Protein AF-A0AAQ2JG14-F1 (afdb_monomer_lite)

Radius of gyration: 22.83 Å; chains: 1; bounding box: 60×42×62 Å

Foldseek 3Di:
DDDPPDDDPDDDDDPVRLVVFKDWFWQWFAALVRAATFTQIDIDGPDQQRLVVQVLVNLCPHDQLLVQLTHALWDNDDSQQFPDSGQDADPVQETETETECVRCPPPALQSLVRNQLSSQLRRCSDPSHDHYFYHYVPHGSDNPDPDHPDHHHHFLDPPQWFWFQDPVQRAIWIDHPNDTGGLAQWADCNVQQWHQKDAESVRFKIWTARPQRQWIWIIGSPHDIDTFDGEHNKAGWEAENVQWIWIWHQPQDIWIWIFHSDPPTDIATAAEPPQDRQKGWLHWYAARNNQKIWTFIDNPPFTWTWMGTFRADSSRHTHYTGHTDTDDDPGQWRDWDDPTSPDIDTHNDPPPDD

pLDDT: mean 90.08, std 12.53, range [30.06, 98.56]

Secondary structure (DSSP, 8-state):
--------S-----HHHHHHHEEEEEEEEE-TTSSBEEEEEEEEE-STTHHHHHHHHHHT-S-GGGTTTSB-SS---SS--BSSS---B-TT-EEEEEE-TGGGTT--HHHHHHHHHHHHHHHTTSTT-SEEEEEETTEE----SS--SPPPBS-----S-EEEE-TTT--EEEEETTEEEE-TTPPP-GGG-EEEEEE-TTSSEEEEEETTSSEEEEEETTS-EEEEEE-SSPPPPEE-TTSEEEEE--SSS--EEEEESSTTPPPEEEB-TTS-TT-EEEEEEE-TTSSEEEEEEE-SS-EEEEEEEEEE-TTS-EEEEPPPEEEP--S---EEEESSSS-EEEE-------

Sequence (354 aa):
GMRITSTENGTLLSQAQFGQLFAPHELAFYDTAKRYVVPDVRWFVNRGTTVTAVTRALLRGPAPYLAGAVDTAFPLRTGTDLAAPTVPVDDDGVAHVDLTQAAAEGADADRRHRMREQLELTLTGLQSVKEVEVTVAGAQLSTSGDDGPAPVQTDAAVGSVQVGIDTAT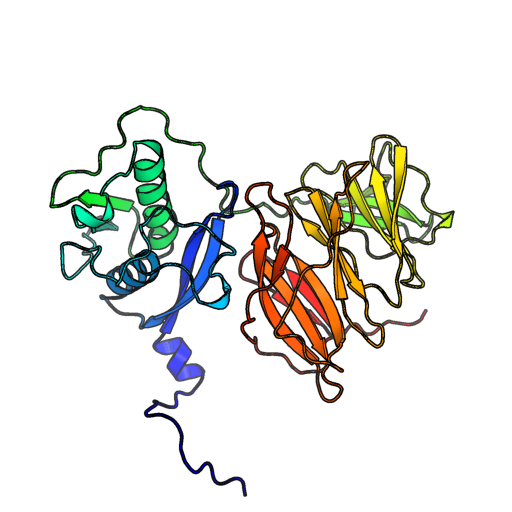GGLVYVQGTSVTPVGGAPDVTALDPVRPTMSGDRSRFAFVTRDRTAVHVAGTDGSLREVLRGTGLTVPSLDLLGWVWAADRGPTSRIRAVSAQPGGQERIVTATWLRPGERIVDLRLSRSGARAAMLVDDGQRTTLRVSGVVRGSDGVPNALTEPILLPSSGSEDSVEWAGDTNLLVSAYAETSR

Structure (mmCIF, N/CA/C/O backbone):
data_AF-A0AAQ2JG14-F1
#
_entry.id   AF-A0AAQ2JG14-F1
#
loop_
_atom_site.group_PDB
_atom_site.id
_atom_site.type_symbol
_atom_site.label_atom_id
_atom_site.label_alt_id
_atom_site.label_comp_id
_atom_site.label_asym_id
_atom_site.label_entity_id
_atom_site.label_seq_id
_atom_site.pdbx_PDB_ins_code
_atom_site.Cartn_x
_atom_site.Cartn_y
_atom_site.Cartn_z
_atom_site.occupancy
_atom_site.B_iso_or_equiv
_atom_site.auth_seq_id
_atom_site.auth_comp_id
_atom_site.auth_asym_id
_atom_site.auth_atom_id
_atom_site.pdbx_PDB_model_num
ATOM 1 N N . GLY A 1 1 ? 32.096 -9.109 27.860 1.00 36.12 1 GLY A N 1
ATOM 2 C CA . GLY A 1 1 ? 30.727 -9.265 28.381 1.00 36.12 1 GLY A CA 1
ATOM 3 C C . GLY A 1 1 ? 30.010 -7.950 28.223 1.00 36.12 1 GLY A C 1
ATOM 4 O O . GLY A 1 1 ? 30.453 -6.974 28.812 1.00 36.12 1 GLY A O 1
ATOM 5 N N . MET A 1 2 ? 28.983 -7.893 27.376 1.00 30.09 2 MET A N 1
ATOM 6 C CA . MET A 1 2 ? 28.171 -6.685 27.232 1.00 30.09 2 MET A CA 1
ATOM 7 C C . MET A 1 2 ? 27.296 -6.543 28.478 1.00 30.09 2 MET A C 1
ATOM 9 O O . MET A 1 2 ? 26.523 -7.442 28.799 1.00 30.09 2 MET A O 1
ATOM 13 N N . ARG A 1 3 ? 27.458 -5.435 29.199 1.00 40.28 3 ARG A N 1
ATOM 14 C CA . ARG A 1 3 ? 26.631 -5.070 30.347 1.00 40.28 3 ARG A CA 1
ATOM 15 C C . ARG A 1 3 ? 25.658 -4.001 29.859 1.00 40.28 3 ARG A C 1
ATOM 17 O O . ARG A 1 3 ? 26.073 -2.881 29.590 1.00 40.28 3 ARG A O 1
ATOM 24 N N . ILE A 1 4 ? 24.393 -4.376 29.684 1.00 43.53 4 ILE A N 1
ATOM 25 C CA . ILE A 1 4 ? 23.315 -3.449 29.323 1.00 43.53 4 ILE A CA 1
ATOM 26 C C . ILE A 1 4 ? 22.997 -2.638 30.585 1.00 43.53 4 ILE A C 1
ATOM 28 O O . ILE A 1 4 ? 22.558 -3.198 31.586 1.00 43.53 4 ILE A O 1
ATOM 32 N N . THR A 1 5 ? 23.320 -1.345 30.580 1.00 49.62 5 THR A N 1
ATOM 33 C CA . THR A 1 5 ? 23.276 -0.465 31.763 1.00 49.62 5 THR A CA 1
ATOM 34 C C . THR A 1 5 ? 21.938 0.240 31.984 1.00 49.62 5 THR A C 1
ATOM 36 O O . THR A 1 5 ? 21.744 0.800 33.058 1.00 49.62 5 THR A O 1
ATOM 39 N N . SER A 1 6 ? 20.995 0.160 31.042 1.00 51.56 6 SER A N 1
ATOM 40 C CA . SER A 1 6 ? 19.577 0.467 31.270 1.00 51.56 6 SER A CA 1
ATOM 41 C C . SER A 1 6 ? 18.736 0.020 30.077 1.00 51.56 6 SER A C 1
ATOM 43 O O . SER A 1 6 ? 19.069 0.341 28.938 1.00 51.56 6 SER A O 1
ATOM 45 N N . THR A 1 7 ? 17.625 -0.658 30.333 1.00 46.12 7 THR A N 1
ATOM 46 C CA . THR A 1 7 ? 16.486 -0.704 29.410 1.00 46.12 7 THR A CA 1
ATOM 47 C C . THR A 1 7 ? 15.423 0.241 29.964 1.00 46.12 7 THR A C 1
ATOM 49 O O . THR A 1 7 ? 15.306 0.360 31.185 1.00 46.12 7 THR A O 1
ATOM 52 N N . GLU A 1 8 ? 14.652 0.917 29.108 1.00 52.53 8 GLU A N 1
ATOM 53 C CA . GLU A 1 8 ? 13.403 1.564 29.540 1.00 52.53 8 GLU A CA 1
ATOM 54 C C . GLU A 1 8 ? 12.562 0.559 30.351 1.00 52.53 8 GLU A C 1
ATOM 56 O O . GLU A 1 8 ? 12.722 -0.650 30.163 1.00 52.53 8 GLU A O 1
ATOM 61 N N . ASN A 1 9 ? 11.710 1.025 31.276 1.00 49.12 9 ASN A N 1
ATOM 62 C CA . ASN A 1 9 ? 10.847 0.153 32.086 1.00 49.12 9 ASN A CA 1
ATOM 63 C C . ASN A 1 9 ? 9.990 -0.735 31.169 1.00 49.12 9 ASN A C 1
ATOM 65 O O . ASN A 1 9 ? 8.919 -0.338 30.719 1.00 49.12 9 ASN A O 1
ATOM 69 N N . GLY A 1 10 ? 10.483 -1.934 30.885 1.00 59.91 10 GLY A N 1
ATOM 70 C CA . GLY A 1 10 ? 9.952 -2.815 29.865 1.00 59.91 10 GLY A CA 1
ATOM 71 C C . GLY A 1 10 ? 10.023 -4.254 30.339 1.00 59.91 10 GLY A C 1
ATOM 72 O O . GLY A 1 10 ? 10.941 -4.660 31.051 1.00 59.91 10 GLY A O 1
ATOM 73 N N . THR A 1 11 ? 9.018 -5.034 29.968 1.00 73.62 11 THR A N 1
ATOM 74 C CA . THR A 1 11 ? 8.978 -6.464 30.255 1.00 73.62 11 THR A CA 1
ATOM 75 C C . THR A 1 11 ? 9.647 -7.209 29.109 1.00 73.62 11 THR A C 1
ATOM 77 O O . THR A 1 11 ? 9.216 -7.100 27.964 1.00 73.62 11 THR A O 1
ATOM 80 N N . LEU A 1 12 ? 10.691 -7.981 29.409 1.00 79.38 12 LEU A N 1
ATOM 81 C CA . LEU A 1 12 ? 11.301 -8.878 28.434 1.00 79.38 12 LEU A CA 1
ATOM 82 C C . LEU A 1 12 ? 10.484 -10.172 28.381 1.00 79.38 12 LEU A C 1
ATOM 84 O O . LEU A 1 12 ? 10.383 -10.888 29.376 1.00 79.38 12 LEU A O 1
ATOM 88 N N . LEU A 1 13 ? 9.882 -10.449 27.228 1.00 82.81 13 LEU A N 1
ATOM 89 C CA . LEU A 1 13 ? 9.116 -11.667 26.972 1.00 82.81 13 LEU A CA 1
ATOM 90 C C . LEU A 1 13 ? 9.857 -12.524 25.950 1.00 82.81 13 LEU A C 1
ATOM 92 O O . LEU A 1 13 ? 10.403 -12.007 24.974 1.00 82.81 13 LEU A O 1
ATOM 96 N N . SER A 1 14 ? 9.853 -13.842 26.147 1.00 86.69 14 SER A N 1
ATOM 97 C CA . SER A 1 14 ? 10.262 -14.756 25.077 1.00 86.69 14 SER A CA 1
ATOM 98 C C . SER A 1 14 ? 9.270 -14.683 23.911 1.00 86.69 14 SER A C 1
ATOM 100 O O . SER A 1 14 ? 8.088 -14.403 24.111 1.00 86.69 14 SER A O 1
ATOM 102 N N . GLN A 1 15 ? 9.721 -14.995 22.694 1.00 83.12 15 GLN A N 1
ATOM 103 C CA . GLN A 1 15 ? 8.848 -15.024 21.514 1.00 83.12 15 GLN A CA 1
ATOM 104 C C . GLN A 1 15 ? 7.655 -15.980 21.698 1.00 83.12 15 GLN A C 1
ATOM 106 O O . GLN A 1 15 ? 6.543 -15.665 21.283 1.00 83.12 15 GLN A O 1
ATOM 111 N N . ALA A 1 16 ? 7.867 -17.112 22.378 1.00 87.00 16 ALA A N 1
ATOM 112 C CA . ALA A 1 16 ? 6.807 -18.067 22.693 1.00 87.00 16 ALA A CA 1
ATOM 113 C C . ALA A 1 16 ? 5.755 -17.468 23.642 1.00 87.00 16 ALA A C 1
ATOM 115 O O . ALA A 1 16 ? 4.562 -17.566 23.373 1.00 87.00 16 ALA A O 1
ATOM 116 N N . GLN A 1 17 ? 6.184 -16.801 24.719 1.00 88.62 17 GLN A N 1
ATOM 117 C CA . GLN A 1 17 ? 5.265 -16.116 25.637 1.00 88.62 17 GLN A CA 1
ATOM 118 C C . GLN A 1 17 ? 4.536 -14.962 24.947 1.00 88.62 17 GLN A C 1
ATOM 120 O O . GLN A 1 17 ? 3.344 -14.771 25.168 1.00 88.62 17 GLN A O 1
ATOM 125 N N . PHE A 1 18 ? 5.228 -14.210 24.090 1.00 89.50 18 PHE A N 1
ATOM 126 C CA . PHE A 1 18 ? 4.613 -13.139 23.316 1.00 89.50 18 PHE A CA 1
ATOM 127 C C . PHE A 1 18 ? 3.503 -13.678 22.406 1.00 89.50 18 PHE A C 1
ATOM 129 O O . PHE A 1 18 ? 2.393 -13.165 22.460 1.00 89.50 18 PHE A O 1
ATOM 136 N N . GLY A 1 19 ? 3.753 -14.760 21.661 1.00 88.44 19 GLY A N 1
ATOM 137 C CA . GLY A 1 19 ? 2.742 -15.392 20.804 1.00 88.44 19 GLY A CA 1
ATOM 138 C C . GLY A 1 19 ? 1.579 -16.051 21.558 1.00 88.44 19 GLY A C 1
ATOM 139 O O . GLY A 1 19 ? 0.522 -16.262 20.977 1.00 88.44 19 GLY A O 1
ATOM 140 N N . GLN A 1 20 ? 1.743 -16.363 22.848 1.00 88.88 20 GLN A N 1
ATOM 141 C CA . GLN A 1 20 ? 0.645 -16.831 23.706 1.00 88.88 20 GLN A CA 1
ATOM 142 C C . GLN A 1 20 ? -0.228 -15.682 24.224 1.00 88.88 20 GLN A C 1
ATOM 144 O O . GLN A 1 20 ? -1.421 -15.867 24.447 1.00 88.88 20 GLN A O 1
ATOM 149 N N . LEU A 1 21 ? 0.369 -14.510 24.455 1.00 91.31 21 LEU A N 1
ATOM 150 C CA . LEU A 1 21 ? -0.299 -13.369 25.081 1.00 91.31 21 LEU A CA 1
ATOM 151 C C . LEU A 1 21 ? -0.841 -12.361 24.069 1.00 91.31 21 LEU A C 1
ATOM 153 O O . LEU A 1 21 ? -1.800 -11.659 24.385 1.00 91.31 21 LEU A O 1
ATOM 157 N N . PHE A 1 22 ? -0.233 -12.263 22.889 1.00 93.56 22 PHE A N 1
ATOM 158 C CA . PHE A 1 22 ? -0.549 -11.268 21.874 1.00 93.56 22 PHE A CA 1
ATOM 159 C C . PHE A 1 22 ? -0.908 -11.918 20.542 1.00 93.56 22 PHE A C 1
ATOM 161 O O . PHE A 1 22 ? -0.318 -12.919 20.143 1.00 93.56 22 PHE A O 1
ATOM 168 N N . ALA A 1 23 ? -1.831 -11.284 19.826 1.00 92.38 23 ALA A N 1
ATOM 169 C CA . ALA A 1 23 ? -2.184 -11.625 18.457 1.00 92.38 23 ALA A CA 1
ATOM 170 C C . ALA A 1 23 ? -2.037 -10.391 17.549 1.00 92.38 23 ALA A C 1
ATOM 172 O O . ALA A 1 23 ? -2.274 -9.264 18.009 1.00 92.38 23 ALA A O 1
ATOM 173 N N . PRO A 1 24 ? -1.628 -10.575 16.280 1.00 93.69 24 PRO A N 1
ATOM 174 C CA . PRO A 1 24 ? -1.639 -9.503 15.300 1.00 93.69 24 PRO A CA 1
ATOM 175 C C . PRO A 1 24 ? -3.075 -9.246 14.823 1.00 93.69 24 PRO A C 1
ATOM 177 O O . PRO A 1 24 ? -3.821 -10.182 14.542 1.00 93.69 24 PRO A O 1
ATOM 180 N N . HIS A 1 25 ? -3.442 -7.975 14.697 1.00 95.06 25 HIS A N 1
ATOM 181 C CA . HIS A 1 25 ? -4.698 -7.532 14.099 1.00 95.06 25 HIS A CA 1
ATOM 182 C C . HIS A 1 25 ? -4.434 -6.425 13.087 1.00 95.06 25 HIS A C 1
ATOM 184 O O . HIS A 1 25 ? -3.591 -5.551 13.311 1.00 95.06 25 HIS A O 1
ATOM 190 N N . GLU A 1 26 ? -5.160 -6.475 11.977 1.00 94.69 26 GLU A N 1
ATOM 191 C CA . GLU A 1 26 ? -5.051 -5.516 10.886 1.00 94.69 26 GLU A CA 1
ATOM 192 C C . GLU A 1 26 ? -6.043 -4.378 11.122 1.00 94.69 26 GLU A C 1
ATOM 194 O O . GLU A 1 26 ? -7.251 -4.588 11.178 1.00 94.69 26 GLU A O 1
ATOM 199 N N . LEU A 1 27 ? -5.532 -3.161 11.298 1.00 96.94 27 LEU A N 1
ATOM 200 C CA . LEU A 1 27 ? -6.368 -1.966 11.288 1.00 96.94 27 LEU A CA 1
ATOM 201 C C . LEU A 1 27 ? -6.488 -1.486 9.846 1.00 96.94 27 LEU A C 1
ATOM 203 O O . LEU A 1 27 ? -5.473 -1.239 9.190 1.00 96.94 27 LEU A O 1
ATOM 207 N N . ALA A 1 28 ? -7.719 -1.349 9.361 1.00 96.25 28 ALA A N 1
ATOM 208 C CA . ALA A 1 28 ? -7.983 -0.925 7.998 1.00 96.25 28 ALA A CA 1
ATOM 209 C C . ALA A 1 28 ? -7.845 0.599 7.873 1.00 96.25 28 ALA A C 1
ATOM 211 O O . ALA A 1 28 ? -8.544 1.367 8.540 1.00 96.25 28 ALA A O 1
ATOM 212 N N . PHE A 1 29 ? -6.951 1.042 6.994 1.00 96.75 29 PHE A N 1
ATOM 213 C CA . PHE A 1 29 ? -6.877 2.424 6.522 1.00 96.75 29 PHE A CA 1
ATOM 214 C C . PHE A 1 29 ? -7.124 2.474 5.019 1.00 96.75 29 PHE A C 1
ATOM 216 O O . PHE A 1 29 ? -7.062 1.454 4.338 1.00 96.75 29 PHE A O 1
ATOM 223 N N . TYR A 1 30 ? -7.400 3.661 4.496 1.00 95.12 30 TYR A N 1
ATOM 224 C CA . TYR A 1 30 ? -7.619 3.859 3.070 1.00 95.12 30 TYR A CA 1
ATOM 225 C C . TYR A 1 30 ? -6.326 4.290 2.385 1.00 95.12 30 TYR A C 1
ATOM 227 O O . TYR A 1 30 ? -5.529 5.036 2.955 1.00 95.12 30 TYR A O 1
ATOM 235 N N . ASP A 1 31 ? -6.115 3.883 1.138 1.00 91.31 31 ASP A N 1
ATOM 236 C CA . ASP A 1 31 ? -5.171 4.601 0.288 1.00 91.31 31 ASP A CA 1
ATOM 237 C C . ASP A 1 31 ? -5.671 6.038 0.025 1.00 91.31 31 ASP A C 1
ATOM 239 O O . ASP A 1 31 ? -6.834 6.380 0.245 1.00 91.31 31 ASP A O 1
ATOM 243 N N . THR A 1 32 ? -4.788 6.905 -0.471 1.00 86.94 32 THR A N 1
ATOM 244 C CA . THR A 1 32 ? -5.118 8.325 -0.712 1.00 86.94 32 THR A CA 1
ATOM 245 C C . THR A 1 32 ? -6.286 8.529 -1.685 1.00 86.94 32 THR A C 1
ATOM 247 O O . THR A 1 32 ? -7.011 9.517 -1.568 1.00 86.94 32 THR A O 1
ATOM 250 N N . ALA A 1 33 ? -6.515 7.587 -2.608 1.00 86.62 33 ALA A N 1
ATOM 251 C CA . ALA A 1 33 ? -7.636 7.618 -3.544 1.00 86.62 33 ALA A CA 1
ATOM 252 C C . ALA A 1 33 ? -8.923 6.966 -2.998 1.00 86.62 33 ALA A C 1
ATOM 254 O O . ALA A 1 33 ? -9.937 6.984 -3.698 1.00 86.62 33 ALA A O 1
ATOM 255 N N . LYS A 1 34 ? -8.900 6.400 -1.780 1.00 90.25 34 LYS A N 1
ATOM 256 C CA . LYS A 1 34 ? -10.003 5.643 -1.161 1.00 90.25 34 LYS A CA 1
ATOM 257 C C . LYS A 1 34 ? -10.568 4.550 -2.079 1.00 90.25 34 LYS A C 1
ATOM 259 O O . LYS A 1 34 ? -11.782 4.429 -2.239 1.00 90.25 34 LYS A O 1
ATOM 264 N N . ARG A 1 35 ? -9.676 3.793 -2.718 1.00 88.38 35 ARG A N 1
ATOM 265 C CA . ARG A 1 35 ? -9.963 2.653 -3.601 1.00 88.38 35 ARG A CA 1
ATOM 266 C C . ARG A 1 35 ? -9.556 1.317 -2.992 1.00 88.38 35 ARG A C 1
ATOM 268 O O . ARG A 1 35 ? -10.174 0.311 -3.328 1.00 88.38 35 ARG A O 1
ATOM 275 N N . TYR A 1 36 ? -8.544 1.303 -2.128 1.00 89.75 36 TYR A N 1
ATOM 276 C CA . TYR A 1 36 ? -7.975 0.087 -1.550 1.00 89.75 36 TYR A CA 1
ATOM 277 C C . TYR A 1 36 ? -7.807 0.212 -0.041 1.00 89.75 36 TYR A C 1
ATOM 279 O O . TYR A 1 36 ? -7.520 1.293 0.482 1.00 89.75 36 TYR A O 1
ATOM 287 N N . VAL A 1 37 ? -7.917 -0.924 0.643 1.00 93.19 37 VAL A N 1
ATOM 288 C CA . VAL A 1 37 ? -7.509 -1.042 2.042 1.00 93.19 37 VAL A CA 1
ATOM 289 C C . VAL A 1 37 ? -5.987 -1.119 2.134 1.00 93.19 37 VAL A C 1
ATOM 291 O O . VAL A 1 37 ? -5.313 -1.787 1.351 1.00 93.19 37 VAL A O 1
ATOM 294 N N . VAL A 1 38 ? -5.433 -0.424 3.120 1.00 94.69 38 VAL A N 1
ATOM 295 C CA . VAL A 1 38 ? -4.030 -0.499 3.515 1.00 94.69 38 VAL A CA 1
ATOM 296 C C . VAL A 1 38 ? -3.984 -1.005 4.956 1.00 94.69 38 VAL A C 1
ATOM 298 O O . VAL A 1 38 ? -4.331 -0.248 5.867 1.00 94.69 38 VAL A O 1
ATOM 301 N N . PRO A 1 39 ? -3.580 -2.265 5.191 1.00 94.56 39 PRO A N 1
ATOM 302 C CA . PRO A 1 39 ? -3.552 -2.813 6.537 1.00 94.56 39 PRO A CA 1
ATOM 303 C C . PRO A 1 39 ? -2.381 -2.253 7.349 1.00 94.56 39 PRO A C 1
ATOM 305 O O . PRO A 1 39 ? -1.220 -2.266 6.917 1.00 94.56 39 PRO A O 1
ATOM 308 N N . ASP A 1 40 ? -2.702 -1.807 8.561 1.00 95.94 40 ASP A N 1
ATOM 309 C CA . ASP A 1 40 ? -1.763 -1.471 9.626 1.00 95.94 40 ASP A CA 1
ATOM 310 C C . ASP A 1 40 ? -1.782 -2.575 10.693 1.00 95.94 40 ASP A C 1
ATOM 312 O O . ASP A 1 40 ? -2.668 -2.627 11.550 1.00 95.94 40 ASP A O 1
ATOM 316 N N . VAL A 1 41 ? -0.818 -3.494 10.615 1.00 94.62 41 VAL A N 1
ATOM 317 C CA . VAL A 1 41 ? -0.745 -4.661 11.502 1.00 94.62 41 VAL A CA 1
ATOM 318 C C . VAL A 1 41 ? -0.195 -4.263 12.866 1.00 94.62 41 VAL A C 1
ATOM 320 O O . VAL A 1 41 ? 0.949 -3.819 12.989 1.00 94.62 41 VAL A O 1
ATOM 323 N N . ARG A 1 42 ? -0.982 -4.487 13.920 1.00 94.56 42 ARG A N 1
ATOM 324 C CA . ARG A 1 42 ? -0.593 -4.194 15.304 1.00 94.56 42 ARG A CA 1
ATOM 325 C C . ARG A 1 42 ? -0.830 -5.389 16.213 1.00 94.56 42 ARG A C 1
ATOM 327 O O . ARG A 1 42 ? -1.782 -6.139 16.040 1.00 94.56 42 ARG A O 1
ATOM 334 N N . TRP A 1 43 ? 0.025 -5.537 17.218 1.00 93.56 43 TRP A N 1
ATOM 335 C CA . TRP A 1 43 ? -0.092 -6.602 18.210 1.00 93.56 43 TRP A CA 1
ATOM 336 C C . TRP A 1 43 ? -0.917 -6.139 19.408 1.00 93.56 43 TRP A C 1
ATOM 338 O O . TRP A 1 43 ? -0.610 -5.116 20.023 1.00 93.56 43 TRP A O 1
ATOM 348 N N . PHE A 1 44 ? -1.936 -6.915 19.772 1.00 94.75 44 PHE A N 1
ATOM 349 C CA . PHE A 1 44 ? -2.789 -6.657 20.931 1.00 94.75 44 PHE A CA 1
ATOM 350 C C . PHE A 1 44 ? -2.797 -7.856 21.864 1.00 94.75 44 PHE A C 1
ATOM 352 O O . PHE A 1 44 ? -2.700 -8.993 21.414 1.00 94.75 44 PHE A O 1
ATOM 359 N N . VAL A 1 45 ? -2.949 -7.604 23.167 1.00 92.06 45 VAL A N 1
ATOM 360 C CA . VAL A 1 45 ? -3.157 -8.678 24.145 1.00 92.06 45 VAL A CA 1
ATOM 361 C C . VAL A 1 45 ? -4.446 -9.414 23.788 1.00 92.06 45 VAL A C 1
ATOM 363 O O . VAL A 1 45 ? -5.483 -8.769 23.636 1.00 92.06 45 VAL A O 1
ATOM 366 N N . ASN A 1 46 ? -4.390 -10.738 23.685 1.00 88.31 46 ASN A N 1
ATOM 367 C CA . ASN A 1 46 ? -5.527 -11.583 23.342 1.00 88.31 46 ASN A CA 1
ATOM 368 C C . ASN A 1 46 ? -6.394 -11.848 24.588 1.00 88.31 46 ASN A C 1
ATOM 370 O O . ASN A 1 46 ? -6.105 -12.744 25.381 1.00 88.31 46 ASN A O 1
ATOM 374 N N . ARG A 1 47 ? -7.416 -11.012 24.821 1.00 89.06 47 ARG A N 1
ATOM 375 C CA . ARG A 1 47 ? -8.334 -11.106 25.974 1.00 89.06 47 ARG A CA 1
ATOM 376 C C . ARG A 1 47 ? -9.680 -10.447 25.662 1.00 89.06 47 ARG A C 1
ATOM 378 O O . ARG A 1 47 ? -9.805 -9.734 24.678 1.00 89.06 47 ARG A O 1
ATOM 385 N N . GLY A 1 48 ? -10.671 -10.563 26.549 1.00 84.38 48 GLY A N 1
ATOM 386 C CA . GLY A 1 48 ? -12.018 -10.001 26.319 1.00 84.38 48 GLY A CA 1
ATOM 387 C C . GLY A 1 48 ? -12.084 -8.493 25.999 1.00 84.38 48 GLY A C 1
ATOM 388 O O . GLY A 1 48 ? -13.079 -8.021 25.470 1.00 84.38 48 GLY A O 1
ATOM 389 N N . THR A 1 49 ? -11.024 -7.718 26.262 1.00 90.81 49 THR A N 1
ATOM 390 C CA . THR A 1 49 ? -10.954 -6.281 25.932 1.00 90.81 49 THR A CA 1
ATOM 391 C C . THR A 1 49 ? -10.340 -5.975 24.557 1.00 90.81 49 THR A C 1
ATOM 393 O O . THR A 1 49 ? -10.081 -4.803 24.275 1.00 90.81 49 THR A O 1
ATOM 396 N N . THR A 1 50 ? -10.014 -6.979 23.732 1.00 95.25 50 THR A N 1
ATOM 397 C CA . THR A 1 50 ? -9.291 -6.780 22.460 1.00 95.25 50 THR A CA 1
ATOM 398 C C . THR A 1 50 ? -10.073 -5.907 21.484 1.00 95.25 50 THR A C 1
ATOM 400 O O . THR A 1 50 ? -9.495 -4.957 20.967 1.00 95.25 50 THR A O 1
ATOM 403 N N . VAL A 1 51 ? -11.383 -6.130 21.322 1.00 96.88 51 VAL A N 1
ATOM 404 C CA . VAL A 1 51 ? -12.256 -5.319 20.446 1.00 96.88 51 VAL A CA 1
ATOM 405 C C . VAL A 1 51 ? -12.150 -3.836 20.805 1.00 96.88 51 VAL A C 1
ATOM 407 O O . VAL A 1 51 ? -11.787 -3.011 19.975 1.00 96.88 51 VAL A O 1
ATOM 410 N N . THR A 1 52 ? -12.316 -3.505 22.089 1.00 96.38 52 THR A N 1
ATOM 411 C CA . THR A 1 52 ? -12.172 -2.125 22.581 1.00 96.38 52 THR A CA 1
ATOM 412 C C . THR A 1 52 ? -10.773 -1.550 22.311 1.00 96.38 52 THR A C 1
ATOM 414 O O . THR A 1 52 ? -10.634 -0.375 21.968 1.00 96.38 52 THR A O 1
ATOM 417 N N . ALA A 1 53 ? -9.716 -2.348 22.492 1.00 95.81 53 ALA A N 1
ATOM 418 C CA . ALA A 1 53 ? -8.342 -1.903 22.270 1.00 95.81 53 ALA A CA 1
ATOM 419 C C . ALA A 1 53 ? -8.053 -1.631 20.784 1.00 95.81 53 ALA A C 1
ATOM 421 O O . ALA A 1 53 ? -7.408 -0.627 20.472 1.00 95.81 53 ALA A O 1
ATOM 422 N N . VAL A 1 54 ? -8.565 -2.481 19.891 1.00 97.12 54 VAL A N 1
ATOM 423 C CA . VAL A 1 54 ? -8.471 -2.336 18.433 1.00 97.12 54 VAL A CA 1
ATOM 424 C C . VAL A 1 54 ? -9.239 -1.098 17.971 1.00 97.12 54 VAL A C 1
ATOM 426 O O . VAL A 1 54 ? -8.644 -0.244 17.317 1.00 97.12 54 VAL A O 1
ATOM 429 N N . THR A 1 55 ? -10.493 -0.907 18.402 1.00 96.81 55 THR A N 1
ATOM 430 C CA . THR A 1 55 ? -11.280 0.294 18.064 1.00 96.81 55 THR A CA 1
ATOM 431 C C . THR A 1 55 ? -10.568 1.573 18.502 1.00 96.81 55 THR A C 1
ATOM 433 O O . THR A 1 55 ? -10.386 2.496 17.713 1.00 96.81 55 THR A O 1
ATOM 436 N N . ARG A 1 56 ? -10.060 1.627 19.741 1.00 95.31 56 ARG A N 1
ATOM 437 C CA . ARG A 1 56 ? -9.276 2.781 20.224 1.00 95.31 56 ARG A CA 1
ATOM 438 C C . ARG A 1 56 ? -7.989 3.008 19.442 1.00 95.31 56 ARG A C 1
ATOM 440 O O . ARG A 1 56 ? -7.492 4.129 19.374 1.00 95.31 56 ARG A O 1
ATOM 447 N N . ALA A 1 57 ? -7.370 1.947 18.943 1.00 95.31 57 ALA A N 1
ATOM 448 C CA . ALA A 1 57 ? -6.167 2.049 18.136 1.00 95.31 57 ALA A CA 1
ATOM 449 C C . ALA A 1 57 ? -6.471 2.573 16.725 1.00 95.31 57 ALA A C 1
ATOM 451 O O . ALA A 1 57 ? -5.670 3.362 16.230 1.00 95.31 57 ALA A O 1
ATOM 452 N N . LEU A 1 58 ? -7.615 2.197 16.143 1.00 96.44 58 LEU A N 1
ATOM 453 C CA . LEU A 1 58 ? -8.108 2.704 14.861 1.00 96.44 58 LEU A CA 1
ATOM 454 C C . LEU A 1 58 ? -8.453 4.195 14.941 1.00 96.44 58 LEU A C 1
ATOM 456 O O . LEU A 1 58 ? -7.964 4.982 14.135 1.00 96.44 58 LEU A O 1
ATOM 460 N N . LEU A 1 59 ? -9.221 4.596 15.959 1.00 95.44 59 LEU A N 1
ATOM 461 C CA . LEU A 1 59 ? -9.650 5.989 16.155 1.00 95.44 59 LEU A CA 1
ATOM 462 C C . LEU A 1 59 ? -8.473 6.948 16.405 1.00 95.44 59 LEU A C 1
ATOM 464 O O . LEU A 1 59 ? -8.531 8.113 16.032 1.00 95.44 59 LEU A O 1
ATOM 468 N N . ARG A 1 60 ? -7.362 6.455 16.971 1.00 94.31 60 ARG A N 1
ATOM 469 C CA . ARG A 1 60 ? -6.119 7.236 17.117 1.00 94.31 60 ARG A CA 1
ATOM 470 C C . ARG A 1 60 ? -5.379 7.479 15.798 1.00 94.31 60 ARG A C 1
ATOM 472 O O . ARG A 1 60 ? -4.447 8.280 15.784 1.00 94.31 60 ARG A O 1
ATOM 479 N N . GLY A 1 61 ? -5.763 6.804 14.718 1.00 95.00 61 GLY A N 1
ATOM 480 C CA . GLY A 1 61 ? -5.119 6.922 13.416 1.00 95.00 61 GLY A CA 1
ATOM 481 C C . GLY A 1 61 ? -4.020 5.889 13.164 1.00 95.00 61 GLY A C 1
ATOM 482 O O . GLY A 1 61 ? -3.807 4.991 13.987 1.00 95.00 61 GLY A O 1
ATOM 483 N N . PRO A 1 62 ? -3.341 5.989 12.007 1.00 95.81 62 PRO A N 1
ATOM 484 C CA . PRO A 1 62 ? -2.367 5.004 11.541 1.00 95.81 62 PRO A CA 1
ATOM 485 C C . PRO A 1 62 ? -1.084 5.000 12.375 1.00 95.81 62 PRO A C 1
ATOM 487 O O . PRO A 1 62 ? -0.771 5.958 13.083 1.00 95.81 62 PRO A O 1
ATOM 490 N N . ALA A 1 63 ? -0.328 3.903 12.300 1.00 95.44 63 ALA A N 1
ATOM 491 C CA . ALA A 1 63 ? 0.971 3.810 12.947 1.00 95.44 63 ALA A CA 1
ATOM 492 C C . ALA A 1 63 ? 1.927 4.869 12.365 1.00 95.44 63 ALA A C 1
ATOM 494 O O . ALA A 1 63 ? 1.761 5.267 11.210 1.00 95.44 63 ALA A O 1
ATOM 495 N N . PRO A 1 64 ? 2.960 5.308 13.111 1.00 94.88 64 PRO A N 1
ATOM 496 C CA . PRO A 1 64 ? 3.842 6.390 12.667 1.00 94.88 64 PRO A CA 1
ATOM 497 C C . PRO A 1 64 ? 4.442 6.194 11.267 1.00 94.88 64 PRO A C 1
ATOM 499 O O . PRO A 1 64 ? 4.515 7.148 10.500 1.00 94.88 64 PRO A O 1
ATOM 502 N N . TYR A 1 65 ? 4.794 4.959 10.892 1.00 96.19 65 TYR A N 1
ATOM 503 C CA . TYR A 1 65 ? 5.337 4.655 9.562 1.00 96.19 65 TYR A CA 1
ATOM 504 C C . TYR A 1 65 ? 4.302 4.758 8.426 1.00 96.19 65 TYR A C 1
ATOM 506 O O . TYR A 1 65 ? 4.681 4.783 7.262 1.00 96.19 65 TYR A O 1
ATOM 514 N N . LEU A 1 66 ? 3.004 4.835 8.716 1.00 96.94 66 LEU A N 1
ATOM 515 C CA . LEU A 1 66 ? 1.941 5.050 7.726 1.00 96.94 66 LEU A CA 1
ATOM 516 C C . LEU A 1 66 ? 1.349 6.463 7.790 1.00 96.94 66 LEU A C 1
ATOM 518 O O . LEU A 1 66 ? 0.516 6.816 6.956 1.00 96.94 66 LEU A O 1
ATOM 522 N N . ALA A 1 67 ? 1.768 7.291 8.748 1.00 93.88 67 ALA A N 1
ATOM 523 C CA . ALA A 1 67 ? 1.259 8.648 8.889 1.00 93.88 67 ALA A CA 1
ATOM 524 C C . ALA A 1 67 ? 1.516 9.469 7.610 1.00 93.88 67 ALA A C 1
ATOM 526 O O . ALA A 1 67 ? 2.648 9.588 7.145 1.00 93.88 67 ALA A O 1
ATOM 527 N N . GLY A 1 68 ? 0.446 10.018 7.026 1.00 92.94 68 GLY A N 1
ATOM 528 C CA . GLY A 1 68 ? 0.494 10.772 5.766 1.00 92.94 68 GLY A CA 1
ATOM 529 C C . GLY A 1 68 ? 0.601 9.921 4.491 1.00 92.94 68 GLY A C 1
ATOM 530 O O . GLY A 1 68 ? 0.525 10.474 3.398 1.00 92.94 68 GLY A O 1
ATOM 531 N N . ALA A 1 69 ? 0.757 8.599 4.606 1.00 95.62 69 ALA A N 1
ATOM 532 C CA . ALA A 1 69 ? 0.728 7.667 3.474 1.00 95.62 69 ALA A CA 1
ATOM 533 C C . ALA A 1 69 ? -0.660 7.041 3.245 1.00 95.62 69 ALA A C 1
ATOM 535 O O . ALA A 1 69 ? -0.948 6.537 2.159 1.00 95.62 69 ALA A O 1
ATOM 536 N N . VAL A 1 70 ? -1.514 7.072 4.269 1.00 95.69 70 VAL A N 1
ATOM 537 C CA . VAL A 1 70 ? -2.877 6.529 4.261 1.00 95.69 70 VAL A CA 1
ATOM 538 C C . VAL A 1 70 ? -3.872 7.571 4.764 1.00 95.69 70 VAL A C 1
ATOM 540 O O . VAL A 1 70 ? -3.488 8.533 5.434 1.00 95.69 70 VAL A O 1
ATOM 543 N N . ASP A 1 71 ? -5.146 7.358 4.459 1.00 94.69 71 ASP A N 1
ATOM 544 C CA . ASP A 1 71 ? -6.265 8.184 4.900 1.00 94.69 71 ASP A CA 1
ATOM 545 C C . ASP A 1 71 ? -7.162 7.434 5.903 1.00 94.69 71 ASP A C 1
ATOM 547 O O . ASP A 1 71 ? -7.172 6.201 5.980 1.00 94.69 71 ASP A O 1
ATOM 551 N N . THR A 1 72 ? -7.920 8.189 6.695 1.00 95.62 72 THR A N 1
ATOM 552 C CA . THR A 1 72 ? -8.865 7.683 7.697 1.00 95.62 72 THR A CA 1
ATOM 553 C C . THR A 1 72 ? -10.162 8.485 7.656 1.00 95.62 72 THR A C 1
ATOM 555 O O . THR A 1 72 ? -10.161 9.699 7.458 1.00 95.62 72 THR A O 1
ATOM 558 N N . ALA A 1 73 ? -11.297 7.821 7.871 1.00 95.19 73 ALA A N 1
ATOM 559 C CA . ALA A 1 73 ? -12.587 8.500 7.944 1.00 95.19 73 ALA A CA 1
ATOM 560 C C . ALA A 1 73 ? -12.754 9.286 9.257 1.00 95.19 73 ALA A C 1
ATOM 562 O O . ALA A 1 73 ? -13.529 10.245 9.322 1.00 95.19 73 ALA A O 1
ATOM 563 N N . PHE A 1 74 ? -12.001 8.925 10.295 1.00 94.75 74 PHE A N 1
ATOM 564 C CA . PHE A 1 74 ? -12.086 9.538 11.617 1.00 94.75 74 PHE A CA 1
ATOM 565 C C . PHE A 1 74 ? -11.234 10.803 11.730 1.00 94.75 74 PHE A C 1
ATOM 567 O O . PHE A 1 74 ? -10.169 10.899 11.119 1.00 94.75 74 PHE A O 1
ATOM 574 N N . PRO A 1 75 ? -11.672 11.809 12.500 1.00 91.44 75 PRO A N 1
ATOM 575 C CA . PRO A 1 75 ? -10.808 12.933 12.815 1.00 91.44 75 PRO A CA 1
ATOM 576 C C . PRO A 1 75 ? -9.623 12.451 13.667 1.00 91.44 75 PRO A C 1
ATOM 578 O O . PRO A 1 75 ? -9.808 11.774 14.671 1.00 91.44 75 PRO A O 1
ATOM 581 N N . LEU A 1 76 ? -8.397 12.823 13.289 1.00 85.56 76 LEU A N 1
ATOM 582 C CA . LEU A 1 76 ? -7.194 12.479 14.052 1.00 85.56 76 LEU A CA 1
ATOM 583 C C . LEU A 1 76 ? -7.112 13.339 15.319 1.00 85.56 76 LEU A C 1
ATOM 585 O O . LEU A 1 76 ? -6.557 14.439 15.310 1.00 85.56 76 LEU A O 1
ATOM 589 N N . ARG A 1 77 ? -7.718 12.850 16.402 1.00 76.44 77 ARG A N 1
ATOM 590 C CA . ARG A 1 77 ? -7.770 13.507 17.713 1.00 76.44 77 ARG A CA 1
ATOM 591 C C . ARG A 1 77 ? -7.201 12.598 18.797 1.00 76.44 77 ARG A C 1
ATOM 593 O O . ARG A 1 77 ? -6.879 11.431 18.579 1.00 76.44 77 ARG A O 1
ATOM 600 N N . THR A 1 78 ? -7.042 13.143 19.998 1.00 63.66 78 THR A N 1
ATOM 601 C CA . THR A 1 78 ? -6.446 12.447 21.143 1.00 63.66 78 THR A CA 1
ATOM 602 C C . THR A 1 78 ? -7.404 11.430 21.774 1.00 63.66 78 THR A C 1
ATOM 604 O O . THR A 1 78 ? -7.807 11.599 22.916 1.00 63.66 78 THR A O 1
ATOM 607 N N . GLY A 1 79 ? -7.765 10.362 21.055 1.00 62.28 79 GLY A N 1
ATOM 608 C CA . GLY A 1 79 ? -8.284 9.102 21.613 1.00 62.28 79 GLY A CA 1
ATOM 609 C C . GLY A 1 79 ? -9.581 9.151 22.439 1.00 62.28 79 GLY A C 1
ATOM 610 O O . GLY A 1 79 ? -9.878 8.172 23.123 1.00 62.28 79 GLY A O 1
ATOM 611 N N . THR A 1 80 ? -10.346 10.244 22.390 1.00 78.88 80 THR A N 1
ATOM 612 C CA . THR A 1 80 ? -11.610 10.451 23.130 1.00 78.88 80 THR A CA 1
ATOM 613 C C . THR A 1 80 ? -12.846 10.314 22.238 1.00 78.88 80 THR A C 1
ATOM 615 O O . THR A 1 80 ? -13.881 10.923 22.493 1.00 78.88 80 THR A O 1
ATOM 618 N N . ASP A 1 81 ? -12.733 9.545 21.160 1.00 90.62 81 ASP A N 1
ATOM 619 C CA . ASP A 1 81 ? -13.777 9.447 20.137 1.00 90.62 81 ASP A CA 1
ATOM 620 C C . ASP A 1 81 ? -14.832 8.369 20.441 1.00 90.62 81 ASP A C 1
ATOM 622 O O . ASP A 1 81 ? -15.859 8.330 19.773 1.00 90.62 81 ASP A O 1
ATOM 626 N N . LEU A 1 82 ? -14.634 7.554 21.487 1.00 94.12 82 LEU A N 1
ATOM 627 C CA . LEU A 1 82 ? -15.659 6.657 22.039 1.00 94.12 82 LEU A CA 1
ATOM 628 C C . LEU A 1 82 ? -16.438 7.345 23.164 1.00 94.12 82 LEU A C 1
ATOM 630 O O . LEU A 1 82 ? -15.833 7.881 24.094 1.00 94.12 82 LEU A O 1
ATOM 634 N N . ALA A 1 83 ? -17.767 7.280 23.106 1.00 92.31 83 ALA A N 1
ATOM 635 C CA . ALA A 1 83 ? -18.656 7.774 24.157 1.00 92.31 83 ALA A CA 1
ATOM 636 C C . ALA A 1 83 ? -18.700 6.830 25.372 1.00 92.31 83 ALA A C 1
ATOM 638 O O . ALA A 1 83 ? -18.805 7.287 26.511 1.00 92.31 83 ALA A O 1
ATOM 639 N N . ALA A 1 84 ? -18.547 5.523 25.142 1.00 89.94 84 ALA A N 1
ATOM 640 C CA . ALA A 1 84 ? -18.475 4.502 26.183 1.00 89.94 84 ALA A CA 1
ATOM 641 C C . ALA A 1 84 ? -17.023 4.052 26.473 1.00 89.94 84 ALA A C 1
ATOM 643 O O . ALA A 1 84 ? -16.156 4.071 25.593 1.00 89.94 84 ALA A O 1
ATOM 644 N N . PRO A 1 85 ? -16.716 3.579 27.700 1.00 89.94 85 PRO A N 1
ATOM 645 C CA . PRO A 1 85 ? -15.384 3.078 28.048 1.00 89.94 85 PRO A CA 1
ATOM 646 C C . PRO A 1 85 ? -15.046 1.722 27.407 1.00 89.94 85 PRO A C 1
ATOM 648 O O . PRO A 1 85 ? -13.891 1.289 27.478 1.00 89.94 85 PRO A O 1
ATOM 651 N N . THR A 1 86 ? -16.017 1.041 26.805 1.00 94.50 86 THR A N 1
ATOM 652 C CA . THR A 1 86 ? -15.860 -0.272 26.175 1.00 94.50 86 THR A CA 1
ATOM 653 C C . THR A 1 86 ? -16.687 -0.352 24.903 1.00 94.50 86 THR A C 1
ATOM 655 O O . THR A 1 86 ? -17.719 0.299 24.799 1.00 94.50 86 THR A O 1
ATOM 658 N N . VAL A 1 87 ? -16.246 -1.202 23.983 1.00 97.06 87 VAL A N 1
ATOM 659 C CA . VAL A 1 87 ? -17.019 -1.685 22.834 1.00 97.06 87 VAL A CA 1
ATOM 660 C C . VAL A 1 87 ? -17.459 -3.108 23.183 1.00 97.06 87 VAL A C 1
ATOM 662 O O . VAL A 1 87 ? -16.613 -4.010 23.116 1.00 97.06 87 VAL A O 1
ATOM 665 N N . PRO A 1 88 ? -18.693 -3.312 23.684 1.00 96.75 88 PRO A N 1
ATOM 666 C CA . PRO A 1 88 ? -19.193 -4.644 23.984 1.00 96.75 88 PRO A CA 1
ATOM 667 C C . PRO A 1 88 ? -19.514 -5.397 22.691 1.00 96.75 88 PRO A C 1
ATOM 669 O O . PRO A 1 88 ? -19.821 -4.794 21.663 1.00 96.75 88 PRO A O 1
ATOM 672 N N . VAL A 1 89 ? -19.437 -6.721 22.775 1.00 97.69 89 VAL A N 1
ATOM 673 C CA . VAL A 1 89 ? -19.901 -7.638 21.735 1.00 97.69 89 VAL A CA 1
ATOM 674 C C . VAL A 1 89 ? -20.989 -8.497 22.356 1.00 97.69 89 VAL A C 1
ATOM 676 O O . VAL A 1 89 ? -20.770 -9.032 23.446 1.00 97.69 89 VAL A O 1
ATOM 679 N N . ASP A 1 90 ? -22.150 -8.567 21.715 1.00 96.75 90 ASP A N 1
ATOM 680 C CA . ASP A 1 90 ? -23.258 -9.403 22.181 1.00 96.75 90 ASP A CA 1
ATOM 681 C C . ASP A 1 90 ? -23.109 -10.875 21.755 1.00 96.75 90 ASP A C 1
ATOM 683 O O . ASP A 1 90 ? -22.146 -11.263 21.088 1.00 96.75 90 ASP A O 1
ATOM 687 N N . ASP A 1 91 ? -24.061 -11.710 22.174 1.00 96.00 91 ASP A N 1
ATOM 688 C CA . ASP A 1 91 ? -24.049 -13.153 21.909 1.00 96.00 91 ASP A CA 1
ATOM 689 C C . ASP A 1 91 ? -24.217 -13.491 20.413 1.00 96.00 91 ASP A C 1
ATOM 691 O O . ASP A 1 91 ? -23.789 -14.561 19.965 1.00 96.00 91 ASP A O 1
ATOM 695 N N . ASP A 1 92 ? -24.784 -12.575 19.620 1.00 96.50 92 ASP A N 1
ATOM 696 C CA . ASP A 1 92 ? -24.916 -12.721 18.169 1.00 96.50 92 ASP A CA 1
ATOM 697 C C . ASP A 1 92 ? -23.606 -12.376 17.437 1.00 96.50 92 ASP A C 1
ATOM 699 O O . ASP A 1 92 ? -23.372 -12.837 16.309 1.00 96.50 92 ASP A O 1
ATOM 703 N N . GLY A 1 93 ? -22.686 -11.689 18.119 1.00 96.94 93 GLY A N 1
ATOM 704 C CA . GLY A 1 93 ? -21.390 -11.261 17.604 1.00 96.94 93 GLY A CA 1
ATOM 705 C C . GLY A 1 93 ? -21.409 -9.841 17.042 1.00 96.94 93 GLY A C 1
ATOM 706 O O . GLY A 1 93 ? -20.537 -9.508 16.237 1.00 96.94 93 GLY A O 1
ATOM 707 N N . VAL A 1 94 ? -22.381 -9.011 17.421 1.00 98.19 94 VAL A N 1
ATOM 708 C CA . VAL A 1 94 ? -22.448 -7.605 17.008 1.00 98.19 94 VAL A CA 1
ATOM 709 C C . VAL A 1 94 ? -21.589 -6.767 17.949 1.00 98.19 94 VAL A C 1
ATOM 711 O O . VAL A 1 94 ? -21.791 -6.759 19.164 1.00 98.19 94 VAL A O 1
ATOM 714 N N . ALA A 1 95 ? -20.599 -6.064 17.398 1.00 98.12 95 ALA A N 1
ATOM 715 C CA . ALA A 1 95 ? -19.797 -5.100 18.139 1.00 98.12 95 ALA A CA 1
ATOM 716 C C . ALA A 1 95 ? -20.492 -3.732 18.161 1.00 98.12 95 ALA A C 1
ATOM 718 O O . ALA A 1 95 ? -20.689 -3.118 17.115 1.00 98.12 95 ALA A O 1
ATOM 719 N N . HIS A 1 96 ? -20.795 -3.231 19.358 1.00 97.88 96 HIS A N 1
ATOM 720 C CA . HIS A 1 96 ? -21.521 -1.973 19.558 1.00 97.88 96 HIS A CA 1
ATOM 721 C C . HIS A 1 96 ? -20.549 -0.809 19.770 1.00 97.88 96 HIS A C 1
ATOM 723 O O . HIS A 1 96 ? -19.976 -0.640 20.852 1.00 97.88 96 HIS A O 1
ATOM 729 N N . VAL A 1 97 ? -20.329 -0.006 18.729 1.00 97.69 97 VAL A N 1
ATOM 730 C CA . VAL A 1 97 ? -19.394 1.126 18.739 1.00 97.69 97 VAL A CA 1
ATOM 731 C C . VAL A 1 97 ? -20.159 2.439 18.891 1.00 97.69 97 VAL A C 1
ATOM 733 O O . VAL A 1 97 ? -20.658 2.993 17.914 1.00 97.69 97 VAL A O 1
ATOM 736 N N . ASP A 1 98 ? -20.188 2.980 20.112 1.00 97.25 98 ASP A N 1
ATOM 737 C CA . ASP A 1 98 ? -20.763 4.305 20.373 1.00 97.25 98 ASP A CA 1
ATOM 738 C C . ASP A 1 98 ? -19.693 5.399 20.326 1.00 97.25 98 ASP A C 1
ATOM 740 O O . ASP A 1 98 ? -18.796 5.475 21.176 1.00 97.25 98 ASP A O 1
ATOM 744 N N . LEU A 1 99 ? -19.784 6.248 19.306 1.00 96.25 99 LEU A N 1
ATOM 745 C CA . LEU A 1 99 ? -18.896 7.375 19.070 1.00 96.25 99 LEU A CA 1
ATOM 746 C C . LEU A 1 99 ? -19.394 8.631 19.795 1.00 96.25 99 LEU A C 1
ATOM 748 O O . LEU A 1 99 ? -20.590 8.835 20.006 1.00 96.25 99 LEU A O 1
ATOM 752 N N . THR A 1 100 ? -18.482 9.533 20.148 1.00 95.12 100 THR A N 1
ATOM 753 C CA . THR A 1 100 ? -18.875 10.862 20.638 1.00 95.12 100 THR A CA 1
ATOM 754 C C . THR A 1 100 ? -19.434 11.722 19.502 1.00 95.12 100 THR A C 1
ATOM 756 O O . THR A 1 100 ? -19.067 11.549 18.341 1.00 95.12 100 THR A O 1
ATOM 759 N N . GLN A 1 101 ? -20.268 12.722 19.821 1.00 93.44 101 GLN A N 1
ATOM 760 C CA . GLN A 1 101 ? -20.698 13.720 18.823 1.00 93.44 101 GLN A CA 1
ATOM 761 C C . GLN A 1 101 ? -19.507 14.386 18.130 1.00 93.44 101 GLN A C 1
ATOM 763 O O . GLN A 1 101 ? -19.535 14.608 16.924 1.00 93.44 101 GLN A O 1
ATOM 768 N N . ALA A 1 102 ? -18.441 14.646 18.888 1.00 91.94 102 ALA A N 1
ATOM 769 C CA . ALA A 1 102 ? -17.223 15.232 18.367 1.00 91.94 102 ALA A CA 1
ATOM 770 C C . ALA A 1 102 ? -16.601 14.340 17.274 1.00 91.94 102 ALA A C 1
ATOM 772 O O . ALA A 1 102 ? -16.168 14.865 16.249 1.00 91.94 102 ALA A O 1
ATOM 773 N N . ALA A 1 103 ? -16.572 13.016 17.451 1.00 91.94 103 ALA A N 1
ATOM 774 C CA . ALA A 1 103 ? -15.974 12.083 16.492 1.00 91.94 103 ALA A CA 1
ATOM 775 C C . ALA A 1 103 ? -16.652 12.105 15.108 1.00 91.94 103 ALA A C 1
ATOM 777 O O . ALA A 1 103 ? -15.989 11.879 14.096 1.00 91.94 103 ALA A O 1
ATOM 778 N N . ALA A 1 104 ? -17.952 12.414 15.062 1.00 91.56 104 ALA A N 1
ATOM 779 C CA . ALA A 1 104 ? -18.744 12.522 13.834 1.00 91.56 104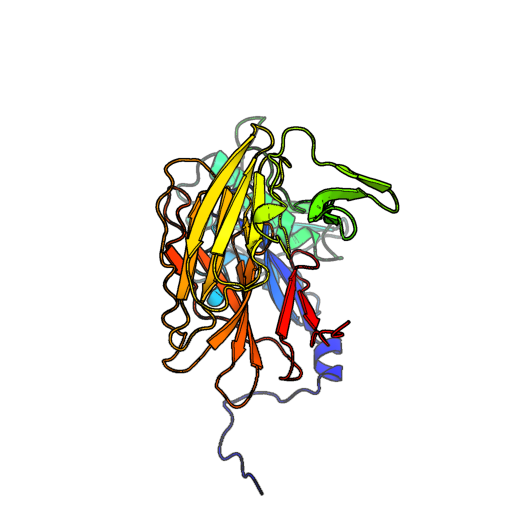 ALA A CA 1
ATOM 780 C C . ALA A 1 104 ? -19.012 13.978 13.398 1.00 91.56 104 ALA A C 1
ATOM 782 O O . ALA A 1 104 ? -19.727 14.220 12.424 1.00 91.56 104 ALA A O 1
ATOM 783 N N . GLU A 1 105 ? -18.456 14.962 14.105 1.00 91.00 105 GLU A N 1
ATOM 784 C CA . GLU A 1 105 ? -18.699 16.377 13.841 1.00 91.00 105 GLU A CA 1
ATOM 785 C C . GLU A 1 105 ? -18.216 16.775 12.438 1.00 91.00 105 GLU A C 1
ATOM 787 O O . GLU A 1 105 ? -17.066 16.536 12.060 1.00 91.00 105 GLU A O 1
ATOM 792 N N . GLY A 1 106 ? -19.109 17.386 11.655 1.00 89.00 106 GLY A N 1
ATOM 793 C CA . GLY A 1 106 ? -18.823 17.804 10.282 1.00 89.00 106 GLY A CA 1
ATOM 794 C C . GLY A 1 106 ? -18.707 16.657 9.270 1.00 89.00 106 GLY A C 1
ATOM 795 O O . GLY A 1 106 ? -18.276 16.901 8.145 1.00 89.00 106 GLY A O 1
ATOM 796 N N . ALA A 1 107 ? -19.063 15.420 9.637 1.00 92.50 107 ALA A N 1
ATOM 797 C CA . ALA A 1 107 ? -19.102 14.303 8.700 1.00 92.50 107 ALA A CA 1
ATOM 798 C C . ALA A 1 107 ? -20.366 14.352 7.826 1.00 92.50 107 ALA A C 1
ATOM 800 O O . ALA A 1 107 ? -21.493 14.279 8.319 1.00 92.50 107 ALA A O 1
ATOM 801 N N . ASP A 1 108 ? -20.173 14.448 6.512 1.00 92.19 108 ASP A N 1
ATOM 802 C CA . ASP A 1 108 ? -21.236 14.296 5.519 1.00 92.19 108 ASP A CA 1
ATOM 803 C C . ASP A 1 108 ? -21.682 12.823 5.382 1.00 92.19 108 ASP A C 1
ATOM 805 O O . ASP A 1 108 ? -21.280 11.950 6.155 1.00 92.19 108 ASP A O 1
ATOM 809 N N . ALA A 1 109 ? -22.607 12.532 4.462 1.00 91.56 109 ALA A N 1
ATOM 810 C CA . ALA A 1 109 ? -23.108 11.168 4.265 1.00 91.56 109 ALA A CA 1
ATOM 811 C C . ALA A 1 109 ? -21.991 10.192 3.844 1.00 91.56 109 ALA A C 1
ATOM 813 O O . ALA A 1 109 ? -21.875 9.115 4.433 1.00 91.56 109 ALA A O 1
ATOM 814 N N . ASP A 1 110 ? -21.131 10.601 2.909 1.00 92.00 110 ASP A N 1
ATOM 815 C CA . ASP A 1 110 ? -20.022 9.788 2.401 1.00 92.00 110 ASP A CA 1
ATOM 816 C C . ASP A 1 110 ? -19.001 9.482 3.495 1.00 92.00 110 ASP A C 1
ATOM 818 O O . ASP A 1 110 ? -18.586 8.334 3.671 1.00 92.00 110 ASP A O 1
ATOM 822 N N . ARG A 1 111 ? -18.619 10.485 4.292 1.00 93.56 111 ARG A N 1
ATOM 823 C CA . ARG A 1 111 ? -17.695 10.292 5.408 1.00 93.56 111 ARG A CA 1
ATOM 824 C C . ARG A 1 111 ? -18.291 9.389 6.481 1.00 93.56 111 ARG A C 1
ATOM 826 O O . ARG A 1 111 ? -17.570 8.539 6.995 1.00 93.56 111 ARG A O 1
ATOM 833 N N . ARG A 1 112 ? -19.586 9.518 6.795 1.00 94.50 112 ARG A N 1
ATOM 834 C CA . ARG A 1 112 ? -20.277 8.606 7.727 1.00 94.50 112 ARG A CA 1
ATOM 835 C C . ARG A 1 112 ? -20.300 7.168 7.199 1.00 94.50 112 ARG A C 1
ATOM 837 O O . ARG A 1 112 ? -20.074 6.244 7.976 1.00 94.50 112 ARG A O 1
ATOM 844 N N . HIS A 1 113 ? -20.476 6.978 5.890 1.00 94.06 113 HIS A N 1
ATOM 845 C CA . HIS A 1 113 ? -20.353 5.662 5.259 1.00 94.06 113 HIS A CA 1
ATOM 846 C C . HIS A 1 113 ? -18.935 5.097 5.407 1.00 94.06 113 HIS A C 1
ATOM 848 O O . HIS A 1 113 ? -18.771 3.973 5.871 1.00 94.06 113 HIS A O 1
ATOM 854 N N . ARG A 1 114 ? -17.902 5.899 5.113 1.00 95.19 114 ARG A N 1
ATOM 855 C CA . ARG A 1 114 ? -16.497 5.494 5.283 1.00 95.19 114 ARG A CA 1
ATOM 856 C C . ARG A 1 114 ? -16.112 5.237 6.744 1.00 95.19 114 ARG A C 1
ATOM 858 O O . ARG A 1 114 ? -15.260 4.391 6.989 1.00 95.19 114 ARG A O 1
ATOM 865 N N . MET A 1 115 ? -16.706 5.934 7.717 1.00 96.00 115 MET A N 1
ATOM 866 C CA . MET A 1 115 ? -16.496 5.653 9.148 1.00 96.00 115 MET A CA 1
ATOM 867 C C . MET A 1 115 ? -16.997 4.254 9.508 1.00 96.00 115 MET A C 1
ATOM 869 O O . MET A 1 115 ? -16.270 3.494 10.148 1.00 96.00 115 MET A O 1
ATOM 873 N N . ARG A 1 116 ? -18.214 3.908 9.069 1.00 95.88 116 ARG A N 1
ATOM 874 C CA . ARG A 1 116 ? -18.787 2.578 9.284 1.00 95.88 116 ARG A CA 1
ATOM 875 C C . ARG A 1 116 ? -17.969 1.497 8.574 1.00 95.88 116 ARG A C 1
ATOM 877 O O . ARG A 1 116 ? -17.509 0.582 9.244 1.00 95.88 116 ARG A O 1
ATOM 884 N N . GLU A 1 117 ? -17.701 1.661 7.277 1.00 96.06 117 GLU A N 1
ATOM 885 C CA . GLU A 1 117 ? -16.900 0.715 6.483 1.00 96.06 117 GLU A CA 1
ATOM 886 C C . GLU A 1 117 ? -15.524 0.464 7.128 1.00 96.06 117 GLU A C 1
ATOM 888 O O . GLU A 1 117 ? -15.091 -0.676 7.254 1.00 96.06 117 GLU A O 1
ATOM 893 N N . GLN A 1 118 ? -14.844 1.507 7.620 1.00 97.31 118 GLN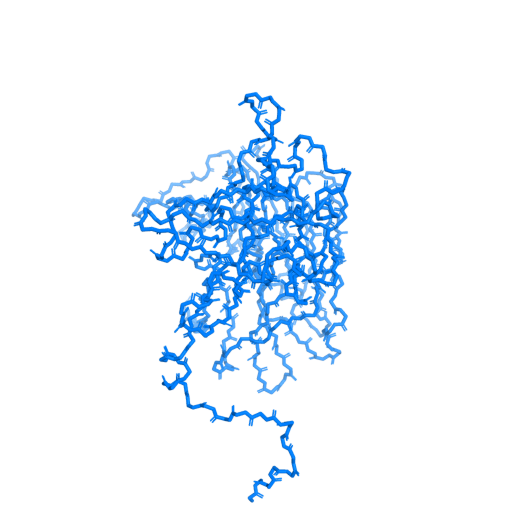 A N 1
ATOM 894 C CA . GLN A 1 118 ? -13.524 1.356 8.240 1.00 97.31 118 GLN A CA 1
ATOM 895 C C . GLN A 1 118 ? -13.572 0.556 9.555 1.00 97.31 118 GLN A C 1
ATOM 897 O O . GLN A 1 118 ? -12.651 -0.215 9.845 1.00 97.31 118 GLN A O 1
ATOM 902 N N . LEU A 1 119 ? -14.628 0.742 10.358 1.00 97.56 119 LEU A N 1
ATOM 903 C CA . LEU A 1 119 ? -14.856 -0.035 11.580 1.00 97.56 119 LEU A CA 1
ATOM 904 C C . LEU A 1 119 ? -15.220 -1.482 11.259 1.00 97.56 119 LEU A C 1
ATOM 906 O O . LEU A 1 119 ? -14.656 -2.376 11.882 1.00 97.56 119 LEU A O 1
ATOM 910 N N . GLU A 1 120 ? -16.100 -1.708 10.284 1.00 96.94 120 GLU A N 1
ATOM 911 C CA . GLU A 1 120 ? -16.466 -3.041 9.795 1.00 96.94 120 GLU A CA 1
ATOM 912 C C . GLU A 1 120 ? -15.217 -3.796 9.330 1.00 96.94 120 GLU A C 1
ATOM 914 O O . GLU A 1 120 ? -14.861 -4.801 9.939 1.00 96.94 120 GLU A O 1
ATOM 919 N N . LEU A 1 121 ? -14.471 -3.241 8.368 1.00 95.94 121 LEU A N 1
ATOM 920 C CA . LEU A 1 121 ? -13.238 -3.828 7.826 1.00 95.94 121 LEU A CA 1
ATOM 921 C C . LEU A 1 121 ? -12.200 -4.175 8.901 1.00 95.94 121 LEU A C 1
ATOM 923 O O . LEU A 1 121 ? -11.460 -5.146 8.760 1.00 95.94 121 LEU A O 1
ATOM 927 N N . THR A 1 122 ? -12.126 -3.377 9.967 1.00 97.25 122 THR A N 1
ATOM 928 C CA . THR A 1 122 ? -11.178 -3.601 11.064 1.00 97.25 122 THR A CA 1
ATOM 929 C C . THR A 1 122 ? -11.683 -4.646 12.060 1.00 97.25 122 THR A C 1
ATOM 931 O O . THR A 1 122 ? -10.920 -5.501 12.509 1.00 97.25 122 THR A O 1
ATOM 934 N N . LEU A 1 123 ? -12.950 -4.561 12.475 1.00 97.56 123 LEU A N 1
ATOM 935 C CA . LEU A 1 123 ? -13.461 -5.347 13.596 1.00 97.56 123 LEU A CA 1
ATOM 936 C C . LEU A 1 123 ? -13.947 -6.729 13.176 1.00 97.56 123 LEU A C 1
ATOM 938 O O . LEU A 1 123 ? -13.760 -7.653 13.958 1.00 97.56 123 LEU A O 1
ATOM 942 N N . THR A 1 124 ? -14.468 -6.922 11.961 1.00 95.56 124 THR A N 1
ATOM 943 C CA . THR A 1 124 ? -14.866 -8.261 11.478 1.00 95.56 124 THR A CA 1
ATOM 944 C C . THR A 1 124 ? -13.669 -9.187 11.237 1.00 95.56 124 THR A C 1
ATOM 946 O O . THR A 1 124 ? -13.838 -10.391 11.070 1.00 95.56 124 THR A O 1
ATOM 949 N N . GLY A 1 125 ? -12.439 -8.657 11.255 1.00 89.81 125 GLY A N 1
ATOM 950 C CA . GLY A 1 125 ? -11.213 -9.459 11.322 1.00 89.81 125 GLY A CA 1
ATOM 951 C C . GLY A 1 125 ? -10.993 -10.141 12.683 1.00 89.81 125 GLY A C 1
ATOM 952 O O . GLY A 1 125 ? -10.128 -11.009 12.813 1.00 89.81 125 GLY A O 1
ATOM 953 N N . LEU A 1 126 ? -11.756 -9.766 13.716 1.00 93.31 126 LEU A N 1
ATOM 954 C CA . LEU A 1 126 ? -11.729 -10.390 15.038 1.00 93.31 126 LEU A CA 1
ATOM 955 C C . LEU A 1 126 ? -12.739 -11.538 15.086 1.00 93.31 126 LEU A C 1
ATOM 957 O O . LEU A 1 126 ? -13.916 -11.340 14.821 1.00 93.31 126 LEU A O 1
ATOM 961 N N . GLN A 1 127 ? -12.309 -12.724 15.525 1.00 90.62 127 GLN A N 1
ATOM 962 C CA . GLN A 1 127 ? -13.160 -13.927 15.546 1.00 90.62 127 GLN A CA 1
ATOM 963 C C . GLN A 1 127 ? -14.465 -13.777 16.347 1.00 90.62 127 GLN A C 1
ATOM 965 O O . GLN A 1 127 ? -15.424 -14.498 16.089 1.00 90.62 127 GLN A O 1
ATOM 970 N N . SER A 1 128 ? -14.499 -12.877 17.333 1.00 92.25 128 SER A N 1
ATOM 971 C CA . SER A 1 128 ? -15.690 -12.618 18.145 1.00 92.25 128 SER A CA 1
ATOM 972 C C . SER A 1 128 ? -16.723 -11.723 17.458 1.00 92.25 128 SER A C 1
ATOM 974 O O . SER A 1 128 ? -17.829 -11.619 17.968 1.00 92.25 128 SER A O 1
ATOM 976 N N . VAL A 1 129 ? -16.376 -11.048 16.358 1.00 97.12 129 VAL A N 1
ATOM 977 C CA . VAL A 1 129 ? -17.211 -10.019 15.727 1.00 97.12 129 VAL A CA 1
ATOM 978 C C . VAL A 1 129 ? -17.665 -10.487 14.349 1.00 97.12 129 VAL A C 1
ATOM 980 O O . VAL A 1 129 ? -16.847 -10.805 13.490 1.00 97.12 129 VAL A O 1
ATOM 983 N N . LYS A 1 130 ? -18.978 -10.500 14.131 1.00 97.12 130 LYS A N 1
ATOM 984 C CA . LYS A 1 130 ? -19.607 -10.797 12.837 1.00 97.12 130 LYS A CA 1
ATOM 985 C C . LYS A 1 130 ? -20.152 -9.546 12.162 1.00 97.12 130 LYS A C 1
ATOM 987 O O . LYS A 1 130 ? -20.143 -9.466 10.940 1.00 97.12 130 LYS A O 1
ATOM 992 N N . GLU A 1 131 ? -20.609 -8.589 12.960 1.00 97.12 131 GLU A N 1
ATOM 993 C CA . GLU A 1 131 ? -21.242 -7.354 12.508 1.00 97.12 131 GLU A CA 1
ATOM 994 C C . GLU A 1 131 ? -20.822 -6.198 13.418 1.00 97.12 131 GLU A C 1
ATOM 996 O O . GLU A 1 131 ? -20.398 -6.408 14.558 1.00 97.12 131 GLU A O 1
ATOM 1001 N N . VAL A 1 132 ? -20.910 -4.970 12.912 1.00 97.69 132 VAL A N 1
ATOM 1002 C CA . VAL A 1 132 ? -20.597 -3.762 13.673 1.00 97.69 132 VAL A CA 1
ATOM 1003 C C . VAL A 1 132 ? -21.782 -2.812 13.613 1.00 97.69 132 VAL A C 1
ATOM 1005 O O . VAL A 1 132 ? -22.153 -2.342 12.541 1.00 97.69 132 VAL A O 1
ATOM 1008 N N . GLU A 1 133 ? -22.324 -2.466 14.776 1.00 97.12 133 GLU A N 1
ATOM 1009 C CA . GLU A 1 133 ? -23.296 -1.388 14.905 1.00 97.12 133 GLU A CA 1
ATOM 1010 C C . GLU A 1 133 ? -22.576 -0.111 15.346 1.00 97.12 133 GLU A C 1
ATOM 1012 O O . GLU A 1 133 ? -21.806 -0.112 16.310 1.00 97.12 133 GLU A O 1
ATOM 1017 N N . VAL A 1 134 ? -22.813 0.991 14.630 1.00 96.88 134 VAL A N 1
ATOM 1018 C CA . VAL A 1 134 ? -22.184 2.284 14.923 1.00 96.88 134 VAL A CA 1
ATOM 1019 C C . VAL A 1 134 ? -23.242 3.306 15.314 1.00 96.88 134 VAL A C 1
ATOM 1021 O O . VAL A 1 134 ? -24.146 3.623 14.533 1.00 96.88 134 VAL A O 1
ATOM 1024 N N . THR A 1 135 ? -23.088 3.877 16.504 1.00 96.75 135 THR A N 1
ATOM 1025 C CA . THR A 1 135 ? -23.921 4.966 17.021 1.00 96.75 135 THR A CA 1
ATOM 1026 C C . THR A 1 135 ? -23.084 6.211 17.305 1.00 96.75 135 THR A C 1
ATOM 1028 O O . THR A 1 135 ? -21.857 6.162 17.388 1.00 96.75 135 THR A O 1
ATOM 1031 N N . VAL A 1 136 ? -23.750 7.356 17.431 1.00 95.56 136 VAL A N 1
ATOM 1032 C CA . VAL A 1 136 ? -23.178 8.627 17.872 1.00 95.56 136 VAL A CA 1
ATOM 1033 C C . VAL A 1 136 ? -24.023 9.147 19.022 1.00 95.56 136 VAL A C 1
ATOM 1035 O O . VAL A 1 136 ? -25.177 9.529 18.819 1.00 95.56 136 VAL A O 1
ATOM 1038 N N . ALA A 1 137 ? -23.449 9.173 20.225 1.00 92.81 137 ALA A N 1
ATOM 1039 C CA . ALA A 1 137 ? -24.156 9.519 21.457 1.00 92.81 137 ALA A CA 1
ATOM 1040 C C . ALA A 1 137 ? -25.490 8.752 21.602 1.00 92.81 137 ALA A C 1
ATOM 1042 O O . ALA A 1 137 ? -26.528 9.338 21.916 1.00 92.81 137 ALA A O 1
ATOM 1043 N N . GLY A 1 138 ? -25.456 7.446 21.317 1.00 92.50 138 GLY A N 1
ATOM 1044 C CA . GLY A 1 138 ? -26.599 6.533 21.406 1.00 92.50 138 GLY A CA 1
ATOM 1045 C C . GLY A 1 138 ? -27.610 6.595 20.253 1.00 92.50 138 GLY A C 1
ATOM 1046 O O . GLY A 1 138 ? -28.552 5.807 20.243 1.00 92.50 138 GLY A O 1
ATOM 1047 N N . ALA A 1 139 ? -27.447 7.492 19.275 1.00 93.19 139 ALA A N 1
ATOM 1048 C CA . ALA A 1 139 ? -28.279 7.519 18.071 1.00 93.19 139 ALA A CA 1
ATOM 1049 C C . ALA A 1 139 ? -27.579 6.799 16.913 1.00 93.19 139 ALA A C 1
ATOM 1051 O O . ALA A 1 139 ? -26.385 6.998 16.703 1.00 93.19 139 ALA A O 1
ATOM 1052 N N . GLN A 1 140 ? -28.305 5.998 16.130 1.00 92.38 140 GLN A N 1
ATOM 1053 C CA . GLN A 1 140 ? -27.724 5.278 14.992 1.00 92.38 140 GLN A CA 1
ATOM 1054 C C . GLN A 1 140 ? -27.011 6.237 14.028 1.00 92.38 140 GLN A C 1
ATOM 1056 O O . GLN A 1 140 ? -27.554 7.288 13.662 1.00 92.38 140 GLN A O 1
ATOM 1061 N N . LEU A 1 141 ? -25.794 5.876 13.602 1.00 90.12 141 LEU A N 1
ATOM 1062 C CA . LEU A 1 141 ? -25.037 6.650 12.624 1.00 90.12 141 LEU A CA 1
ATOM 1063 C C . LEU A 1 141 ? -25.743 6.573 11.265 1.00 90.12 141 LEU A C 1
ATOM 1065 O O . LEU A 1 141 ? -25.512 5.674 10.459 1.00 90.12 141 LEU A O 1
ATOM 1069 N N . SER A 1 142 ? -26.626 7.535 11.011 1.00 81.06 142 SER A N 1
ATOM 1070 C CA . SER A 1 142 ? -27.346 7.621 9.747 1.00 81.06 142 SER A CA 1
ATOM 1071 C C . SER A 1 142 ? -26.359 7.809 8.593 1.00 81.06 142 SER A C 1
ATOM 1073 O O . SER A 1 142 ? -25.554 8.738 8.602 1.00 81.06 142 SER A O 1
ATOM 1075 N N . THR A 1 143 ? -26.451 6.967 7.573 1.00 73.81 143 THR A N 1
ATOM 1076 C CA . THR A 1 143 ? -25.879 7.221 6.248 1.00 73.81 143 THR A CA 1
ATOM 1077 C C . THR A 1 143 ? -27.045 7.462 5.309 1.00 73.81 143 THR A C 1
ATOM 1079 O O . THR A 1 143 ? -27.517 6.552 4.647 1.00 73.81 143 THR A O 1
ATOM 1082 N N . SER A 1 144 ? -27.631 8.651 5.367 1.00 60.41 144 SER A N 1
ATOM 1083 C CA . SER A 1 144 ? -28.764 9.020 4.515 1.00 60.41 144 SER A CA 1
ATOM 1084 C C . SER A 1 144 ? -28.406 8.868 3.024 1.00 60.41 144 SER A C 1
ATOM 1086 O O . SER A 1 144 ? -27.464 9.526 2.586 1.00 60.41 144 SER A O 1
ATOM 1088 N N . GLY A 1 145 ? -29.180 8.058 2.282 1.00 57.53 145 GLY A N 1
ATOM 1089 C CA . GLY A 1 145 ? -29.004 7.725 0.856 1.00 57.53 145 GLY A CA 1
ATOM 1090 C C . GLY A 1 145 ? -28.682 6.236 0.652 1.00 57.53 145 GLY A C 1
ATOM 1091 O O . GLY A 1 145 ? -27.753 5.738 1.277 1.00 57.53 145 GLY A O 1
ATOM 1092 N N . ASP A 1 146 ? -29.453 5.528 -0.185 1.00 57.03 146 ASP A N 1
ATOM 1093 C CA . ASP A 1 146 ? -29.342 4.063 -0.362 1.00 57.03 146 ASP A CA 1
ATOM 1094 C C . ASP A 1 146 ? -28.029 3.598 -1.020 1.00 57.03 146 ASP A C 1
ATOM 1096 O O . ASP A 1 146 ? -27.656 2.441 -0.857 1.00 57.03 146 ASP A O 1
ATOM 1100 N N . ASP A 1 147 ? -27.275 4.490 -1.670 1.00 69.94 147 ASP A N 1
ATOM 1101 C CA . ASP A 1 147 ? -25.964 4.169 -2.239 1.00 69.94 147 ASP A CA 1
ATOM 1102 C C . ASP A 1 147 ? -24.883 5.055 -1.608 1.00 69.94 147 ASP A C 1
ATOM 1104 O O . ASP A 1 147 ? -24.792 6.256 -1.870 1.00 69.94 147 ASP A O 1
ATOM 1108 N N . GLY A 1 148 ? -24.060 4.457 -0.746 1.00 77.88 148 GLY A N 1
ATOM 1109 C CA . GLY A 1 148 ? -22.807 5.069 -0.308 1.00 77.88 148 GLY A CA 1
ATOM 1110 C C . GLY A 1 148 ? -21.746 5.070 -1.414 1.00 77.88 148 GLY A C 1
ATOM 1111 O O . GLY A 1 148 ? -21.966 4.525 -2.499 1.00 77.88 148 GLY A O 1
ATOM 1112 N N . PRO A 1 149 ? -20.560 5.649 -1.159 1.00 88.31 149 PRO A N 1
ATOM 1113 C CA . PRO A 1 149 ? -19.443 5.524 -2.083 1.00 88.31 149 PRO A CA 1
ATOM 1114 C C . PRO A 1 149 ? -19.106 4.046 -2.324 1.00 88.31 149 PRO A C 1
ATOM 1116 O O . PRO A 1 149 ? -19.274 3.209 -1.440 1.00 88.31 149 PRO A O 1
ATOM 1119 N N . ALA A 1 150 ? -18.586 3.731 -3.515 1.00 90.06 150 ALA A N 1
ATOM 1120 C CA . ALA A 1 150 ? -18.207 2.362 -3.858 1.00 90.06 150 ALA A CA 1
ATOM 1121 C C . ALA A 1 150 ? -17.288 1.755 -2.774 1.00 90.06 150 ALA A C 1
ATOM 1123 O O . ALA A 1 150 ? -16.353 2.450 -2.335 1.00 90.06 150 ALA A O 1
ATOM 1124 N N . PRO A 1 151 ? -17.526 0.499 -2.347 1.00 89.62 151 PRO A N 1
ATOM 1125 C CA . PRO A 1 151 ? -16.692 -0.150 -1.349 1.00 89.62 151 PRO A CA 1
ATOM 1126 C C . PRO A 1 151 ? -15.232 -0.202 -1.782 1.00 89.62 151 PRO A C 1
ATOM 1128 O O . PRO A 1 151 ? -14.925 -0.366 -2.970 1.00 89.62 151 PRO A O 1
ATOM 1131 N N . VAL A 1 152 ? -14.327 -0.061 -0.822 1.00 91.56 152 VAL A N 1
ATOM 1132 C CA . VAL A 1 152 ? -12.899 -0.210 -1.106 1.00 91.56 152 VAL A CA 1
ATOM 1133 C C . VAL A 1 152 ? -12.532 -1.675 -1.313 1.00 91.56 152 VAL A C 1
ATOM 1135 O O . VAL A 1 152 ? -13.108 -2.582 -0.717 1.00 91.56 152 VAL A O 1
ATOM 1138 N N . GLN A 1 153 ? -11.550 -1.923 -2.173 1.00 88.44 153 GLN A N 1
ATOM 1139 C CA . GLN A 1 153 ? -11.062 -3.273 -2.424 1.00 88.44 153 GLN A CA 1
ATOM 1140 C C . GLN A 1 153 ? -10.156 -3.719 -1.269 1.00 88.44 153 GLN A C 1
ATOM 1142 O O . GLN A 1 153 ? -9.174 -3.048 -0.945 1.00 88.44 153 GLN A O 1
ATOM 1147 N N . THR A 1 154 ? -10.497 -4.852 -0.656 1.00 80.88 154 THR A N 1
ATOM 1148 C CA . THR A 1 154 ? -9.780 -5.455 0.482 1.00 80.88 154 THR A CA 1
ATOM 1149 C C . THR A 1 154 ? -8.683 -6.422 0.061 1.00 80.88 154 THR A C 1
ATOM 1151 O O . THR A 1 154 ? -7.731 -6.623 0.800 1.00 80.88 154 THR A O 1
ATOM 1154 N N . ASP A 1 155 ? -8.811 -6.989 -1.135 1.00 69.00 155 ASP A N 1
ATOM 1155 C CA . ASP A 1 155 ? -7.790 -7.789 -1.789 1.00 69.00 155 ASP A CA 1
ATOM 1156 C C . ASP A 1 155 ? -7.646 -7.244 -3.204 1.00 69.00 155 ASP A C 1
ATOM 1158 O O . ASP A 1 155 ? -8.537 -7.384 -4.049 1.00 69.00 155 ASP A O 1
ATOM 1162 N N . ALA A 1 156 ? -6.520 -6.595 -3.480 1.00 59.28 156 ALA A N 1
ATOM 1163 C CA . ALA A 1 156 ? -6.129 -6.384 -4.858 1.00 59.28 156 ALA A CA 1
ATOM 1164 C C . ALA A 1 156 ? -5.749 -7.764 -5.417 1.00 59.28 156 ALA A C 1
ATOM 1166 O O . ALA A 1 156 ? -4.565 -8.047 -5.495 1.00 59.28 156 ALA A O 1
ATOM 1167 N N . ALA A 1 157 ? -6.698 -8.632 -5.775 1.00 55.31 157 ALA A N 1
ATOM 1168 C CA . ALA A 1 157 ? -6.449 -10.054 -6.037 1.00 55.31 157 ALA A CA 1
ATOM 1169 C C . ALA A 1 157 ? -5.192 -10.317 -6.886 1.00 55.31 157 ALA A C 1
ATOM 1171 O O . ALA A 1 157 ? -5.012 -9.729 -7.963 1.00 55.31 157 ALA A O 1
ATOM 1172 N N . VAL A 1 158 ? -4.318 -11.226 -6.434 1.00 61.56 158 VAL A N 1
ATOM 1173 C CA . VAL A 1 158 ? -3.209 -11.748 -7.248 1.00 61.56 158 VAL A CA 1
ATOM 1174 C C . VAL A 1 158 ? -3.823 -12.542 -8.396 1.00 61.56 158 VAL A C 1
ATOM 1176 O O . VAL A 1 158 ? -4.122 -13.727 -8.274 1.00 61.56 158 VAL A O 1
ATOM 1179 N N . GLY A 1 159 ? -4.070 -11.870 -9.520 1.00 68.19 159 GLY A N 1
ATOM 1180 C CA . GLY A 1 159 ? -4.549 -12.537 -10.720 1.00 68.19 159 GLY A CA 1
ATOM 1181 C C . GLY A 1 159 ? -3.642 -13.721 -11.064 1.00 68.19 159 GLY A C 1
ATOM 1182 O O . GLY A 1 159 ? -2.425 -13.663 -10.898 1.00 68.19 159 GLY A O 1
ATOM 1183 N N . SER A 1 160 ? -4.222 -14.795 -11.596 1.00 83.44 160 SER A N 1
ATOM 1184 C CA . SER A 1 160 ? -3.478 -16.010 -11.965 1.00 83.44 160 SER A CA 1
ATOM 1185 C C . SER A 1 160 ? -2.487 -15.814 -13.120 1.00 83.44 160 SER A C 1
ATOM 1187 O O . SER A 1 160 ? -1.834 -16.769 -13.532 1.00 83.44 160 SER A O 1
ATOM 1189 N N . VAL A 1 161 ? -2.439 -14.613 -13.700 1.00 91.31 161 VAL A N 1
ATOM 1190 C CA . VAL A 1 161 ? -1.596 -14.267 -14.842 1.00 91.31 161 VAL A CA 1
ATOM 1191 C C . VAL A 1 161 ? -0.439 -13.415 -14.356 1.00 91.31 161 VAL A C 1
ATOM 1193 O O . VAL A 1 161 ? -0.644 -12.330 -13.815 1.00 91.31 161 VAL A O 1
ATOM 1196 N N . GLN A 1 162 ? 0.762 -13.920 -14.586 1.00 92.69 162 GLN A N 1
ATOM 1197 C CA . GLN A 1 162 ? 2.025 -13.250 -14.320 1.00 92.69 162 GLN A CA 1
ATOM 1198 C C . GLN A 1 162 ? 2.653 -12.795 -15.639 1.00 92.69 162 GLN A C 1
ATOM 1200 O O . GLN A 1 162 ? 2.266 -13.264 -16.711 1.00 92.69 162 GLN A O 1
ATOM 1205 N N . VAL A 1 163 ? 3.630 -11.894 -15.563 1.00 95.69 163 VAL A N 1
ATOM 1206 C CA . VAL A 1 163 ? 4.467 -11.520 -16.708 1.00 95.69 163 VAL A CA 1
ATOM 1207 C C . VAL A 1 163 ? 5.856 -12.131 -16.554 1.00 95.69 163 VAL A C 1
ATOM 1209 O O . VAL A 1 163 ? 6.403 -12.190 -15.455 1.00 95.69 163 VAL A O 1
ATOM 1212 N N . GLY A 1 164 ? 6.429 -12.583 -17.662 1.00 96.94 164 GLY A N 1
ATOM 1213 C CA . GLY A 1 164 ? 7.793 -13.085 -17.737 1.00 96.94 164 GLY A CA 1
ATOM 1214 C C . GLY A 1 164 ? 8.501 -12.621 -19.004 1.00 96.94 164 GLY A C 1
ATOM 1215 O O . GLY A 1 164 ? 7.904 -11.989 -19.877 1.00 96.94 164 GLY A O 1
ATOM 1216 N N . ILE A 1 165 ? 9.788 -12.955 -19.082 1.00 97.44 165 ILE A N 1
ATOM 1217 C CA . ILE A 1 165 ? 10.568 -12.897 -20.318 1.00 97.44 165 ILE A CA 1
ATOM 1218 C C . ILE A 1 165 ? 10.786 -14.333 -20.767 1.00 97.44 165 ILE A C 1
ATOM 1220 O O . ILE A 1 165 ? 11.247 -15.165 -19.983 1.00 97.44 165 ILE A O 1
ATOM 1224 N N . ASP A 1 166 ? 10.425 -14.621 -22.007 1.00 95.94 166 ASP A N 1
ATOM 1225 C CA . ASP A 1 166 ? 10.663 -15.918 -22.620 1.00 95.94 166 ASP A CA 1
ATOM 1226 C C . ASP A 1 166 ? 12.173 -16.148 -22.771 1.00 95.94 166 ASP A C 1
ATOM 1228 O O . ASP A 1 166 ? 12.885 -15.324 -23.341 1.00 95.94 166 ASP A O 1
ATOM 1232 N N . THR A 1 167 ? 12.683 -17.260 -22.247 1.00 91.44 167 THR A N 1
ATOM 1233 C CA . THR A 1 167 ? 14.126 -17.544 -22.246 1.00 91.44 167 THR A CA 1
ATOM 1234 C C . THR A 1 167 ? 14.667 -17.970 -23.608 1.00 91.44 167 THR A C 1
ATOM 1236 O O . THR A 1 167 ? 15.878 -17.910 -23.811 1.00 91.44 167 THR A O 1
ATOM 1239 N N . ALA A 1 168 ? 13.807 -18.404 -24.530 1.00 93.12 168 ALA A N 1
ATOM 1240 C CA . ALA A 1 168 ? 14.191 -18.796 -25.879 1.00 93.12 168 ALA A CA 1
ATOM 1241 C C . ALA A 1 168 ? 14.180 -17.604 -26.845 1.00 93.12 168 ALA A C 1
ATOM 1243 O O . ALA A 1 168 ? 15.034 -17.527 -27.725 1.00 93.12 168 ALA A O 1
ATOM 1244 N N . THR A 1 169 ? 13.225 -16.683 -26.690 1.00 93.94 169 THR A N 1
ATOM 1245 C CA . THR A 1 169 ? 13.037 -15.557 -27.622 1.00 93.94 169 THR A CA 1
ATOM 1246 C C . THR A 1 169 ? 13.462 -14.203 -27.063 1.00 93.94 169 THR A C 1
ATOM 1248 O O . THR A 1 169 ? 13.781 -13.314 -27.843 1.00 93.94 169 THR A O 1
ATOM 1251 N N . GLY A 1 170 ? 13.472 -14.019 -25.739 1.00 95.06 170 GLY A N 1
ATOM 1252 C CA . GLY A 1 170 ? 13.700 -12.725 -25.085 1.00 95.06 170 GLY A CA 1
ATOM 1253 C C . GLY A 1 170 ? 12.479 -11.793 -25.081 1.00 95.06 170 GLY A C 1
ATOM 1254 O O . GLY A 1 170 ? 12.601 -10.632 -24.695 1.00 95.06 170 GLY A O 1
ATOM 1255 N N . GLY A 1 171 ? 11.311 -12.265 -25.534 1.00 96.69 171 GLY A N 1
ATOM 1256 C CA . GLY A 1 171 ? 10.079 -11.475 -25.615 1.00 96.69 171 GLY A CA 1
ATOM 1257 C C . GLY A 1 171 ? 9.256 -11.464 -24.321 1.00 96.69 171 GLY A C 1
ATOM 1258 O O . GLY A 1 171 ? 9.396 -12.340 -23.467 1.00 96.69 171 GLY A O 1
ATOM 1259 N N . LEU A 1 172 ? 8.356 -10.482 -24.190 1.00 98.06 172 LEU A N 1
ATOM 1260 C CA . LEU A 1 172 ? 7.374 -10.428 -23.100 1.00 98.06 172 LEU A CA 1
ATOM 1261 C C . LEU A 1 172 ? 6.306 -11.514 -23.278 1.00 98.06 172 LEU A C 1
ATOM 1263 O O . LEU A 1 172 ? 5.673 -11.622 -24.332 1.00 98.06 172 LEU A O 1
ATOM 1267 N N . VAL A 1 173 ? 6.060 -12.273 -22.212 1.00 97.88 173 VAL A N 1
ATOM 1268 C CA . VAL A 1 173 ? 5.054 -13.340 -22.177 1.00 97.88 173 VAL A CA 1
ATOM 1269 C C . VAL A 1 173 ? 4.167 -13.235 -20.946 1.00 97.88 173 VAL A C 1
ATOM 1271 O O . VAL A 1 173 ? 4.610 -12.844 -19.865 1.00 97.88 173 VAL A O 1
ATOM 1274 N N . TYR A 1 174 ? 2.913 -13.641 -21.101 1.00 97.44 174 TYR A N 1
ATOM 1275 C CA . TYR A 1 174 ? 2.060 -14.005 -19.981 1.00 97.44 174 TYR A CA 1
ATOM 1276 C C . TYR A 1 174 ? 2.349 -15.439 -19.553 1.00 97.44 174 TYR A C 1
ATOM 1278 O O . TYR A 1 174 ? 2.509 -16.328 -20.391 1.00 97.44 174 TYR A O 1
ATOM 1286 N N . VAL A 1 175 ? 2.357 -15.659 -18.242 1.00 95.75 175 VAL A N 1
ATOM 1287 C CA . VAL A 1 175 ? 2.478 -16.978 -17.623 1.00 95.75 175 VAL A CA 1
ATOM 1288 C C . VAL A 1 175 ? 1.231 -17.233 -16.787 1.00 95.75 175 VAL A C 1
ATOM 1290 O O . VAL A 1 175 ? 0.917 -16.462 -15.880 1.00 95.75 175 VAL A O 1
ATOM 1293 N N . GLN A 1 176 ? 0.514 -18.313 -17.088 1.00 94.56 176 GLN A N 1
ATOM 1294 C CA . GLN A 1 176 ? -0.673 -18.738 -16.347 1.00 94.56 176 GLN A CA 1
ATOM 1295 C C . GLN A 1 176 ? -0.643 -20.253 -16.147 1.00 94.56 176 GLN A C 1
ATOM 1297 O O . GLN A 1 176 ? -0.834 -21.028 -17.087 1.00 94.56 176 GLN A O 1
ATOM 1302 N N . GLY A 1 177 ? -0.392 -20.685 -14.910 1.00 91.06 177 GLY A N 1
ATOM 1303 C CA . GLY A 1 177 ? -0.109 -22.091 -14.628 1.00 91.06 177 GLY A CA 1
ATOM 1304 C C . GLY A 1 177 ? 1.108 -22.553 -15.433 1.00 91.06 177 GLY A C 1
ATOM 1305 O O . GLY A 1 177 ? 2.199 -22.020 -15.265 1.00 91.06 177 GLY A O 1
ATOM 1306 N N . THR A 1 178 ? 0.912 -23.516 -16.332 1.00 91.62 178 THR A N 1
ATOM 1307 C CA . THR A 1 178 ? 1.956 -24.019 -17.243 1.00 91.62 178 THR A CA 1
ATOM 1308 C C . THR A 1 178 ? 1.914 -23.385 -18.634 1.00 91.62 178 THR A C 1
ATOM 1310 O O . THR A 1 178 ? 2.734 -23.728 -19.481 1.00 91.62 178 THR A O 1
ATOM 1313 N N . SER A 1 179 ? 0.943 -22.509 -18.906 1.00 94.81 179 SER A N 1
ATOM 1314 C CA . SER A 1 179 ? 0.792 -21.870 -20.213 1.00 94.81 179 SER A CA 1
ATOM 1315 C C . SER A 1 179 ? 1.660 -20.623 -20.293 1.00 94.81 179 SER A C 1
ATOM 1317 O O . SER A 1 179 ? 1.603 -19.769 -19.406 1.00 94.81 179 SER A O 1
ATOM 1319 N N . VAL A 1 180 ? 2.425 -20.516 -21.378 1.00 96.50 180 VAL A N 1
ATOM 1320 C CA . VAL A 1 180 ? 3.236 -19.345 -21.716 1.00 96.50 180 VAL A CA 1
ATOM 1321 C C . VAL A 1 180 ? 2.757 -18.824 -23.063 1.00 96.50 180 VAL A C 1
ATOM 1323 O O . VAL A 1 180 ? 2.751 -19.564 -24.046 1.00 96.50 180 VAL A O 1
ATOM 1326 N N . THR A 1 181 ? 2.318 -17.569 -23.109 1.00 97.12 181 THR A N 1
ATOM 1327 C CA . THR A 1 181 ? 1.772 -16.955 -24.328 1.00 97.12 181 THR A CA 1
ATOM 1328 C C . THR A 1 181 ? 2.381 -15.577 -24.559 1.00 97.12 181 THR A C 1
ATOM 1330 O O . THR A 1 181 ? 2.445 -14.804 -23.602 1.00 97.12 181 THR A O 1
ATOM 1333 N N . PRO A 1 182 ? 2.768 -15.219 -25.796 1.00 97.00 182 PRO A N 1
ATOM 1334 C CA . PRO A 1 182 ? 3.230 -13.870 -26.114 1.00 97.00 182 PRO A CA 1
ATOM 1335 C C . PRO A 1 182 ? 2.225 -12.793 -25.700 1.00 97.00 182 PRO A C 1
ATOM 1337 O O . PRO A 1 182 ? 1.011 -12.981 -25.817 1.00 97.00 182 PRO A O 1
ATOM 1340 N N . VAL A 1 183 ? 2.730 -11.647 -25.245 1.00 97.62 183 VAL A N 1
ATOM 1341 C CA . VAL A 1 183 ? 1.889 -10.478 -24.970 1.00 97.62 183 VAL A CA 1
ATOM 1342 C C . VAL A 1 183 ? 1.470 -9.837 -26.295 1.00 97.62 183 VAL A C 1
ATOM 1344 O O . VAL A 1 183 ? 2.273 -9.213 -26.986 1.00 97.62 183 VAL A O 1
ATOM 1347 N N . GLY A 1 184 ? 0.195 -9.980 -26.655 1.00 96.12 184 GLY A N 1
ATOM 1348 C CA . GLY A 1 184 ? -0.359 -9.375 -27.867 1.00 96.12 184 GLY A CA 1
ATOM 1349 C C . GLY A 1 184 ? -0.285 -7.844 -27.844 1.00 96.12 184 GLY A C 1
ATOM 1350 O O . GLY A 1 184 ? -0.619 -7.212 -26.844 1.00 96.12 184 GLY A O 1
ATOM 1351 N N . GLY A 1 185 ? 0.146 -7.248 -28.958 1.00 95.62 185 GLY A N 1
ATOM 1352 C CA . GLY A 1 185 ? 0.241 -5.793 -29.127 1.00 95.62 185 GLY A CA 1
ATOM 1353 C C . GLY A 1 185 ? 1.455 -5.136 -28.462 1.00 95.62 185 GLY A C 1
ATOM 1354 O O . GLY A 1 185 ? 1.724 -3.969 -28.735 1.00 95.62 185 GLY A O 1
ATOM 1355 N N . ALA A 1 186 ? 2.214 -5.861 -27.633 1.00 96.06 186 ALA A N 1
ATOM 1356 C CA . ALA A 1 186 ? 3.486 -5.359 -27.127 1.00 96.06 186 ALA A CA 1
ATOM 1357 C C . ALA A 1 186 ? 4.516 -5.233 -28.269 1.00 96.06 186 ALA A C 1
ATOM 1359 O O . ALA A 1 186 ? 4.541 -6.081 -29.168 1.00 96.06 186 ALA A O 1
ATOM 1360 N N . PRO A 1 187 ? 5.371 -4.195 -28.254 1.00 97.25 187 PRO A N 1
ATOM 1361 C CA . PRO A 1 187 ? 6.464 -4.064 -29.210 1.00 97.25 187 PRO A CA 1
ATOM 1362 C C . PRO A 1 187 ? 7.524 -5.153 -28.998 1.00 97.25 187 PRO A C 1
ATOM 1364 O O . PRO A 1 187 ? 7.648 -5.717 -27.908 1.00 97.25 187 PRO A O 1
ATOM 1367 N N . ASP A 1 188 ? 8.338 -5.402 -30.026 1.00 96.94 188 ASP A N 1
ATOM 1368 C CA . ASP A 1 188 ? 9.537 -6.227 -29.881 1.00 96.94 188 ASP A CA 1
ATOM 1369 C C . ASP A 1 188 ? 10.552 -5.514 -28.975 1.00 96.94 188 ASP A C 1
ATOM 1371 O O . ASP A 1 188 ? 11.019 -4.411 -29.267 1.00 96.94 188 ASP A O 1
ATOM 1375 N N . VAL A 1 189 ? 10.864 -6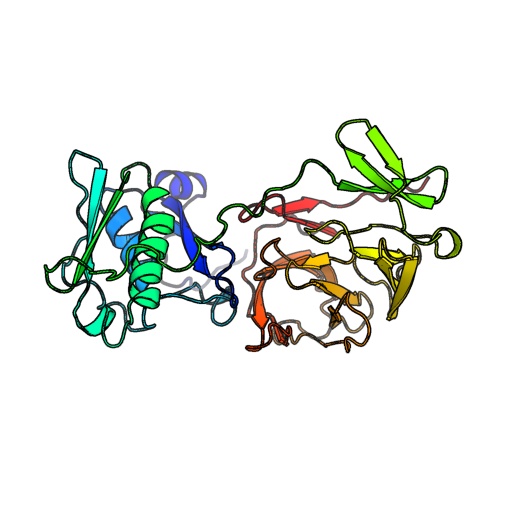.152 -27.850 1.00 97.75 189 VAL A N 1
ATOM 1376 C CA . VAL A 1 189 ? 11.781 -5.644 -26.823 1.00 97.75 189 VAL A CA 1
ATOM 1377 C C . VAL A 1 189 ? 13.087 -6.437 -26.762 1.00 97.75 189 VAL A C 1
ATOM 1379 O O . VAL A 1 189 ? 13.953 -6.109 -25.958 1.00 97.75 189 VAL A O 1
ATOM 1382 N N . THR A 1 190 ? 13.252 -7.465 -27.598 1.00 97.38 190 THR A N 1
ATOM 1383 C CA . THR A 1 190 ? 14.353 -8.442 -27.511 1.00 97.38 190 THR A CA 1
ATOM 1384 C C . THR A 1 190 ? 15.734 -7.793 -27.617 1.00 97.38 190 THR A C 1
ATOM 1386 O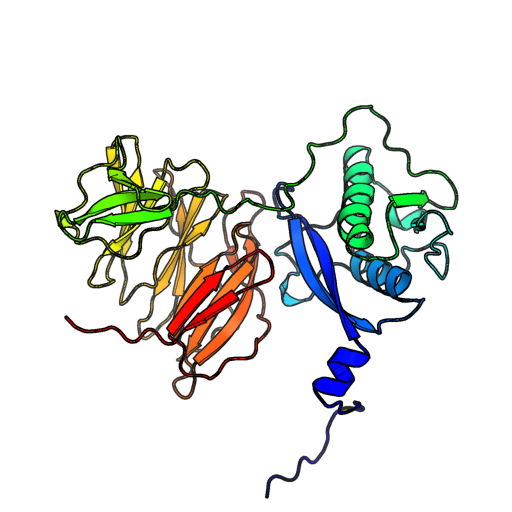 O . THR A 1 190 ? 16.646 -8.148 -26.872 1.00 97.38 190 THR A O 1
ATOM 1389 N N . ALA A 1 191 ? 15.874 -6.771 -28.465 1.00 97.12 191 ALA A N 1
ATOM 1390 C CA . ALA A 1 191 ? 17.116 -6.018 -28.644 1.00 97.12 191 ALA A CA 1
ATOM 1391 C C . ALA A 1 191 ? 17.569 -5.240 -27.390 1.00 97.12 191 ALA A C 1
ATOM 1393 O O . ALA A 1 191 ? 18.725 -4.831 -27.316 1.00 97.12 191 ALA A O 1
ATOM 1394 N N . LEU A 1 192 ? 16.675 -5.027 -26.415 1.00 97.94 192 LEU A N 1
ATOM 1395 C CA . LEU A 1 192 ? 16.979 -4.361 -25.143 1.00 97.94 192 LEU A CA 1
ATOM 1396 C C . LEU A 1 192 ? 17.457 -5.331 -24.056 1.00 97.94 192 LEU A C 1
ATOM 1398 O O . LEU A 1 192 ? 17.764 -4.896 -22.949 1.00 97.94 192 LEU A O 1
ATOM 1402 N N . ASP A 1 193 ? 17.486 -6.630 -24.351 1.00 97.50 193 ASP A N 1
ATOM 1403 C CA . ASP A 1 193 ? 17.819 -7.690 -23.404 1.00 97.50 193 ASP A CA 1
ATOM 1404 C C . ASP A 1 193 ? 17.059 -7.574 -22.059 1.00 97.50 193 ASP A C 1
ATOM 1406 O O . A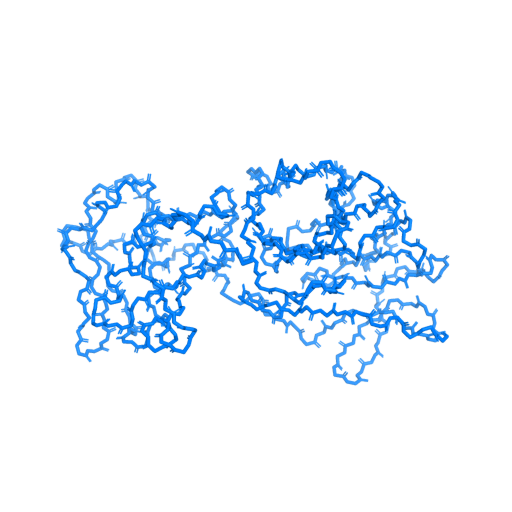SP A 1 193 ? 17.658 -7.361 -20.993 1.00 97.50 193 ASP A O 1
ATOM 1410 N N . PRO A 1 194 ? 15.712 -7.619 -22.099 1.00 98.00 194 PRO A N 1
ATOM 1411 C CA . PRO A 1 194 ? 14.867 -7.327 -20.951 1.00 98.00 194 PRO A CA 1
ATOM 1412 C C . PRO A 1 194 ? 14.968 -8.420 -19.886 1.00 98.00 194 PRO A C 1
ATOM 1414 O O . PRO A 1 194 ? 14.984 -9.615 -20.176 1.00 98.00 194 PRO A O 1
ATOM 1417 N N . VAL A 1 195 ? 14.946 -8.019 -18.617 1.00 97.06 195 VAL A N 1
ATOM 1418 C CA . VAL A 1 195 ? 14.847 -8.924 -17.472 1.00 97.06 195 VAL A CA 1
ATOM 1419 C C . VAL A 1 195 ? 13.902 -8.360 -16.412 1.00 97.06 195 VAL A C 1
ATOM 1421 O O . VAL A 1 195 ? 13.674 -7.154 -16.319 1.00 97.06 195 VAL A O 1
ATOM 1424 N N . ARG A 1 196 ? 13.380 -9.259 -15.567 1.00 95.50 196 ARG A N 1
ATOM 1425 C CA . ARG A 1 196 ? 12.595 -8.926 -14.362 1.00 95.50 196 ARG A CA 1
ATOM 1426 C C . ARG A 1 196 ? 11.421 -7.962 -14.654 1.00 95.50 196 ARG A C 1
ATOM 1428 O O . ARG A 1 196 ? 11.408 -6.843 -14.142 1.00 95.50 196 ARG A O 1
ATOM 1435 N N . PRO A 1 197 ? 10.463 -8.371 -15.506 1.00 97.38 197 PRO A N 1
ATOM 1436 C CA . PRO A 1 197 ? 9.334 -7.533 -15.864 1.00 97.38 197 PRO A CA 1
ATOM 1437 C C . PRO A 1 197 ? 8.314 -7.446 -14.723 1.00 97.38 197 PRO A C 1
ATOM 1439 O O . PRO A 1 197 ? 8.168 -8.362 -13.918 1.00 97.38 197 PRO A O 1
ATOM 1442 N N . THR A 1 198 ? 7.562 -6.355 -14.715 1.00 95.75 198 THR A N 1
ATOM 1443 C CA . THR A 1 198 ? 6.362 -6.124 -13.909 1.00 95.75 198 THR A CA 1
ATOM 1444 C C . THR A 1 198 ? 5.242 -5.608 -14.817 1.00 95.75 198 THR A C 1
ATOM 1446 O O . THR A 1 198 ? 5.502 -5.164 -15.938 1.00 95.75 198 THR A O 1
ATOM 1449 N N . MET A 1 199 ? 3.992 -5.687 -14.367 1.00 94.62 199 MET A N 1
ATOM 1450 C CA . MET A 1 199 ? 2.801 -5.452 -15.186 1.00 94.62 199 MET A CA 1
ATOM 1451 C C . MET A 1 199 ? 1.748 -4.656 -14.410 1.00 94.62 199 MET A C 1
ATOM 1453 O O . MET A 1 199 ? 1.572 -4.867 -13.212 1.00 94.62 199 MET A O 1
ATOM 1457 N N . SER A 1 200 ? 1.025 -3.769 -15.096 1.00 92.31 200 SER A N 1
ATOM 1458 C CA . SER A 1 200 ? -0.102 -3.030 -14.520 1.00 92.31 200 SER A CA 1
ATOM 1459 C C . SER A 1 200 ? -1.301 -3.940 -14.235 1.00 92.31 200 SER A C 1
ATOM 1461 O O . SER A 1 200 ? -1.480 -4.985 -14.862 1.00 92.31 200 SER A O 1
ATOM 1463 N N . GLY A 1 201 ? -2.179 -3.529 -13.315 1.00 86.06 201 GLY A N 1
ATOM 1464 C CA . GLY A 1 201 ? -3.366 -4.317 -12.947 1.00 86.06 201 GLY A CA 1
ATOM 1465 C C . GLY A 1 201 ? -4.316 -4.611 -14.119 1.00 86.06 201 GLY A C 1
ATOM 1466 O O . GLY A 1 201 ? -4.895 -5.693 -14.187 1.00 86.06 201 GLY A O 1
ATOM 1467 N N . ASP A 1 202 ? -4.417 -3.688 -15.078 1.00 89.75 202 ASP A N 1
ATOM 1468 C CA . ASP A 1 202 ? -5.198 -3.826 -16.317 1.00 89.75 202 ASP A CA 1
ATOM 1469 C C . ASP A 1 202 ? -4.454 -4.578 -17.440 1.00 89.75 202 ASP A C 1
ATOM 1471 O O . ASP A 1 202 ? -5.013 -4.796 -18.513 1.00 89.75 202 ASP A O 1
ATOM 1475 N N . ARG A 1 203 ? -3.202 -4.994 -17.196 1.00 93.50 203 ARG A N 1
ATOM 1476 C CA . ARG A 1 203 ? -2.332 -5.746 -18.117 1.00 93.50 203 ARG A CA 1
ATOM 1477 C C . ARG A 1 203 ? -1.997 -5.032 -19.429 1.00 93.50 203 ARG A C 1
ATOM 1479 O O . ARG A 1 203 ? -1.627 -5.697 -20.396 1.00 93.50 203 ARG A O 1
ATOM 1486 N N . SER A 1 204 ? -2.107 -3.704 -19.460 1.00 94.44 204 SER A N 1
ATOM 1487 C CA . SER A 1 204 ? -1.838 -2.882 -20.648 1.00 94.44 204 SER A CA 1
ATOM 1488 C C . SER A 1 204 ? -0.421 -2.297 -20.692 1.00 94.44 204 SER A C 1
ATOM 1490 O O . SER A 1 204 ? 0.061 -1.920 -21.765 1.00 94.44 204 SER A O 1
ATOM 1492 N N . ARG A 1 205 ? 0.262 -2.215 -19.541 1.00 96.50 205 ARG A N 1
ATOM 1493 C CA . ARG A 1 205 ? 1.611 -1.655 -19.391 1.00 96.50 205 ARG A CA 1
ATOM 1494 C C . ARG A 1 205 ? 2.542 -2.650 -18.712 1.00 96.50 205 ARG A C 1
ATOM 1496 O O . ARG A 1 205 ? 2.170 -3.309 -17.742 1.00 96.50 205 ARG A O 1
ATOM 1503 N N . PHE A 1 206 ? 3.782 -2.682 -19.183 1.00 97.75 206 PHE A N 1
ATOM 1504 C CA . PHE A 1 206 ? 4.844 -3.537 -18.671 1.00 97.75 206 PHE A CA 1
ATOM 1505 C C . PHE A 1 206 ? 6.088 -2.705 -18.441 1.00 97.75 206 PHE A C 1
ATOM 1507 O O . PHE A 1 206 ? 6.492 -1.971 -19.338 1.00 97.75 206 PHE A O 1
ATOM 1514 N N . ALA A 1 207 ? 6.708 -2.830 -17.274 1.00 98.12 207 ALA A N 1
ATOM 1515 C CA . ALA A 1 207 ? 8.013 -2.238 -17.024 1.00 98.12 207 ALA A CA 1
ATOM 1516 C C . ALA A 1 207 ? 9.048 -3.339 -16.828 1.00 98.12 207 ALA A C 1
ATOM 1518 O O . ALA A 1 207 ? 8.762 -4.346 -16.192 1.00 98.12 207 ALA A O 1
ATOM 1519 N N . PHE A 1 208 ? 10.245 -3.161 -17.365 1.00 98.56 208 PHE A N 1
ATOM 1520 C CA . PHE A 1 208 ? 11.346 -4.107 -17.198 1.00 98.56 208 PHE A CA 1
ATOM 1521 C C . PHE A 1 208 ? 12.665 -3.356 -17.113 1.00 98.56 208 PHE A C 1
ATOM 1523 O O . PHE A 1 208 ? 12.780 -2.217 -17.575 1.00 98.56 208 PHE A O 1
ATOM 1530 N N . VAL A 1 209 ? 13.665 -4.000 -16.523 1.00 98.31 209 VAL A N 1
ATOM 1531 C CA . VAL A 1 209 ? 15.035 -3.493 -16.514 1.00 98.31 209 VAL A CA 1
ATOM 1532 C C . VAL A 1 209 ? 15.848 -4.235 -17.571 1.00 98.31 209 VAL A C 1
ATOM 1534 O O . VAL A 1 209 ? 15.603 -5.401 -17.860 1.00 98.31 209 VAL A O 1
ATOM 1537 N N . THR A 1 210 ? 16.797 -3.549 -18.185 1.00 98.25 210 THR A N 1
ATOM 1538 C CA . THR A 1 210 ? 17.829 -4.151 -19.048 1.00 98.25 210 THR A CA 1
ATOM 1539 C C . THR A 1 210 ? 18.717 -5.106 -18.236 1.00 98.25 210 THR A C 1
ATOM 1541 O O . THR A 1 210 ? 18.907 -4.896 -17.034 1.00 98.25 210 THR A O 1
ATOM 1544 N N . ARG A 1 211 ? 19.269 -6.168 -18.848 1.00 96.88 211 ARG A N 1
ATOM 1545 C CA . ARG A 1 211 ? 20.112 -7.153 -18.131 1.00 96.88 211 ARG A CA 1
ATOM 1546 C C . ARG A 1 211 ? 21.310 -6.521 -17.414 1.00 96.88 211 ARG A C 1
ATOM 1548 O O . ARG A 1 211 ? 21.645 -6.953 -16.313 1.00 96.88 211 ARG A O 1
ATOM 1555 N N . ASP A 1 212 ? 21.919 -5.491 -17.997 1.00 96.25 212 ASP A N 1
ATOM 1556 C CA . ASP A 1 212 ? 23.030 -4.742 -17.388 1.00 96.25 212 ASP A CA 1
ATOM 1557 C C . ASP A 1 212 ? 22.596 -3.798 -16.245 1.00 96.25 212 ASP A C 1
ATOM 1559 O O . ASP A 1 212 ? 23.432 -3.187 -15.576 1.00 96.25 212 ASP A O 1
ATOM 1563 N N . ARG A 1 213 ? 21.284 -3.703 -15.994 1.00 96.56 213 ARG A N 1
ATOM 1564 C CA . ARG A 1 213 ? 20.641 -2.857 -14.987 1.00 96.56 213 ARG A CA 1
ATOM 1565 C C . ARG A 1 213 ? 20.943 -1.364 -15.145 1.00 96.56 213 ARG A C 1
ATOM 1567 O O . ARG A 1 213 ? 21.000 -0.640 -14.150 1.00 96.56 213 ARG A O 1
ATOM 1574 N N . THR A 1 214 ? 21.121 -0.870 -16.369 1.00 97.19 214 THR A N 1
ATOM 1575 C CA . THR A 1 214 ? 21.402 0.558 -16.620 1.00 97.19 214 THR A CA 1
ATOM 1576 C C . THR A 1 214 ? 20.179 1.367 -17.042 1.00 97.19 214 THR A C 1
ATOM 1578 O O . THR A 1 214 ? 20.171 2.591 -16.897 1.00 97.19 214 THR A O 1
ATOM 1581 N N . ALA A 1 215 ? 19.123 0.705 -17.516 1.00 97.88 215 ALA A N 1
ATOM 1582 C CA . ALA A 1 215 ? 17.894 1.360 -17.956 1.00 97.88 215 ALA A CA 1
ATOM 1583 C C . ALA A 1 215 ? 16.630 0.563 -17.607 1.00 97.88 215 ALA A C 1
ATOM 1585 O O . ALA A 1 215 ? 16.615 -0.665 -17.724 1.00 97.88 215 ALA A O 1
ATOM 1586 N N . VAL A 1 216 ? 15.560 1.277 -17.244 1.00 98.25 216 VAL A N 1
ATOM 1587 C CA . VAL A 1 216 ? 14.192 0.749 -17.129 1.00 98.25 216 VAL A CA 1
ATOM 1588 C C . VAL A 1 216 ? 13.367 1.274 -18.294 1.00 98.25 216 VAL A C 1
ATOM 1590 O O . VAL A 1 216 ? 13.373 2.472 -18.585 1.00 98.25 216 VAL A O 1
ATOM 1593 N N . HIS A 1 217 ? 12.633 0.371 -18.933 1.00 98.31 217 HIS A N 1
ATOM 1594 C CA . HIS A 1 217 ? 11.741 0.676 -20.043 1.00 98.31 217 HIS A CA 1
ATOM 1595 C C . HIS A 1 217 ? 10.295 0.362 -19.682 1.00 98.31 217 HIS A C 1
ATOM 1597 O O . HIS A 1 217 ? 10.033 -0.505 -18.850 1.00 98.31 217 HIS A O 1
ATOM 1603 N N . VAL A 1 218 ? 9.368 1.058 -20.339 1.00 98.25 218 VAL A N 1
ATOM 1604 C CA . VAL A 1 218 ? 7.936 0.757 -20.334 1.00 98.25 218 VAL A CA 1
ATOM 1605 C C . VAL A 1 218 ? 7.498 0.389 -21.743 1.00 98.25 218 VAL A C 1
ATOM 1607 O O . VAL A 1 218 ? 7.716 1.159 -22.679 1.00 98.25 218 VAL A O 1
ATOM 1610 N N . ALA A 1 219 ? 6.869 -0.775 -21.866 1.00 97.75 219 ALA A N 1
ATOM 1611 C CA . ALA A 1 219 ? 6.210 -1.261 -23.067 1.00 97.75 219 ALA A CA 1
ATOM 1612 C C . ALA A 1 219 ? 4.686 -1.290 -22.865 1.00 97.75 219 ALA A C 1
ATOM 1614 O O . ALA A 1 219 ? 4.201 -1.509 -21.751 1.00 97.75 219 ALA A O 1
ATOM 1615 N N . GLY A 1 220 ? 3.926 -1.074 -23.936 1.00 97.06 220 GLY A N 1
ATOM 1616 C CA . GLY A 1 220 ? 2.466 -1.101 -23.923 1.00 97.06 220 GLY A CA 1
ATOM 1617 C C . GLY A 1 220 ? 1.873 -2.045 -24.959 1.00 97.06 220 GLY A C 1
ATOM 1618 O O . GLY A 1 220 ? 2.468 -2.259 -26.010 1.00 97.06 220 GLY A O 1
ATOM 1619 N N . THR A 1 221 ? 0.667 -2.556 -24.701 1.00 96.94 221 THR A N 1
ATOM 1620 C CA . THR A 1 221 ? -0.104 -3.346 -25.688 1.00 96.94 221 THR A CA 1
ATOM 1621 C C . THR A 1 221 ? -0.577 -2.515 -26.892 1.00 96.94 221 THR A C 1
ATOM 1623 O O . THR A 1 221 ? -1.161 -3.048 -27.829 1.00 96.94 221 THR A O 1
ATOM 1626 N N . ASP A 1 222 ? -0.347 -1.201 -26.860 1.00 95.69 222 ASP A N 1
ATOM 1627 C CA . ASP A 1 222 ? -0.547 -0.243 -27.950 1.00 95.69 222 ASP A CA 1
ATOM 1628 C C . ASP A 1 222 ? 0.695 -0.090 -28.853 1.00 95.69 222 ASP A C 1
ATOM 1630 O O . ASP A 1 222 ? 0.743 0.813 -29.686 1.00 95.69 222 ASP A O 1
ATOM 1634 N N . GLY A 1 223 ? 1.713 -0.939 -28.679 1.00 96.69 223 GLY A N 1
ATOM 1635 C CA . GLY A 1 223 ? 2.974 -0.887 -29.417 1.00 96.69 223 GLY A CA 1
ATOM 1636 C C . GLY A 1 223 ? 3.955 0.180 -28.922 1.00 96.69 223 GLY A C 1
ATOM 1637 O O . GLY A 1 223 ? 5.023 0.341 -29.513 1.00 96.69 223 GLY A O 1
ATOM 1638 N N . SER A 1 224 ? 3.633 0.918 -27.854 1.00 96.25 224 SER A N 1
ATOM 1639 C CA . SER A 1 224 ? 4.541 1.930 -27.308 1.00 96.25 224 SER A CA 1
ATOM 1640 C C . SER A 1 224 ? 5.735 1.298 -26.588 1.00 96.25 224 SER A C 1
ATOM 1642 O O . SER A 1 224 ? 5.585 0.322 -25.854 1.00 96.25 224 SER A O 1
ATOM 1644 N N . LEU A 1 225 ? 6.922 1.884 -26.772 1.00 97.38 225 LEU A N 1
ATOM 1645 C CA . LEU A 1 225 ? 8.156 1.527 -26.070 1.00 97.38 225 LEU A CA 1
ATOM 1646 C C . LEU A 1 225 ? 8.903 2.800 -25.681 1.00 97.38 225 LEU A C 1
ATOM 1648 O O . LEU A 1 225 ? 9.142 3.665 -26.525 1.00 97.38 225 LEU A O 1
ATOM 1652 N N . ARG A 1 226 ? 9.278 2.924 -24.408 1.00 96.62 226 ARG A N 1
ATOM 1653 C CA . ARG A 1 226 ? 9.960 4.115 -23.896 1.00 96.62 226 ARG A CA 1
ATOM 1654 C C . ARG A 1 226 ? 10.967 3.760 -22.816 1.00 96.62 226 ARG A C 1
ATOM 1656 O O . ARG A 1 226 ? 10.623 3.064 -21.867 1.00 96.62 226 ARG A O 1
ATOM 1663 N N . GLU A 1 227 ? 12.175 4.302 -22.917 1.00 97.31 227 GLU A N 1
ATOM 1664 C CA . GLU A 1 227 ? 13.098 4.373 -21.784 1.00 97.31 227 GLU A CA 1
ATOM 1665 C C . GLU A 1 227 ? 12.558 5.392 -20.777 1.00 97.31 227 GLU A C 1
ATOM 1667 O O . GLU A 1 227 ? 12.310 6.547 -21.129 1.00 97.31 227 GLU A O 1
ATOM 1672 N N . VAL A 1 228 ? 12.325 4.964 -19.537 1.00 96.94 228 VAL A N 1
ATOM 1673 C CA . VAL A 1 228 ? 11.717 5.814 -18.503 1.00 96.94 228 VAL A CA 1
ATOM 1674 C C . VAL A 1 228 ? 12.681 6.184 -17.386 1.00 96.94 228 VAL A C 1
ATOM 1676 O O . VAL A 1 228 ? 12.480 7.210 -16.745 1.00 96.94 228 VAL A O 1
ATOM 1679 N N . LEU A 1 229 ? 13.725 5.381 -17.163 1.00 96.12 229 LEU A N 1
ATOM 1680 C CA . LEU A 1 229 ? 14.804 5.679 -16.224 1.00 96.12 229 LEU A CA 1
ATOM 1681 C C . LEU A 1 229 ? 16.131 5.178 -16.789 1.00 96.12 229 LEU A C 1
ATOM 1683 O O . LEU A 1 229 ? 16.197 4.091 -17.361 1.00 96.12 229 LEU A O 1
ATOM 1687 N N . ARG A 1 230 ? 17.192 5.939 -16.527 1.00 95.69 230 ARG A N 1
ATOM 1688 C CA . ARG A 1 230 ? 18.587 5.555 -16.756 1.00 95.69 230 ARG A CA 1
ATOM 1689 C C . ARG A 1 230 ? 19.392 5.790 -15.489 1.00 95.69 230 ARG A C 1
ATOM 1691 O O . ARG A 1 230 ? 19.217 6.827 -14.846 1.00 95.69 230 ARG A O 1
ATOM 1698 N N . GLY A 1 231 ? 20.250 4.846 -15.132 1.00 94.06 231 GLY A N 1
ATOM 1699 C CA . GLY A 1 231 ? 20.958 4.848 -13.859 1.00 94.06 231 GLY A CA 1
ATOM 1700 C C . GLY A 1 231 ? 22.052 3.790 -13.778 1.00 94.06 231 GLY A C 1
ATOM 1701 O O . GLY A 1 231 ? 22.510 3.277 -14.799 1.00 94.06 231 GLY A O 1
ATOM 1702 N N . THR A 1 232 ? 22.464 3.465 -12.555 1.00 91.69 232 THR A N 1
ATOM 1703 C CA . THR A 1 232 ? 23.556 2.515 -12.301 1.00 91.69 232 THR A CA 1
ATOM 1704 C C . THR A 1 232 ? 23.081 1.396 -11.390 1.00 91.69 232 THR A C 1
ATOM 1706 O O . THR A 1 232 ? 22.815 1.611 -10.204 1.00 91.69 232 THR A O 1
ATOM 1709 N N . GLY A 1 233 ? 23.018 0.182 -11.941 1.00 93.88 233 GLY A N 1
ATOM 1710 C CA . GLY A 1 233 ? 22.613 -1.004 -11.197 1.00 93.88 233 GLY A CA 1
ATOM 1711 C C . GLY A 1 233 ? 21.177 -0.908 -10.690 1.00 93.88 233 GLY A C 1
ATOM 1712 O O . GLY A 1 233 ? 20.934 -1.262 -9.548 1.00 93.88 233 GLY A O 1
ATOM 1713 N N . LEU A 1 234 ? 20.246 -0.389 -11.487 1.00 96.88 234 LEU A N 1
ATOM 1714 C CA . LEU A 1 234 ? 18.847 -0.190 -11.110 1.00 96.88 234 LEU A CA 1
ATOM 1715 C C . LEU A 1 234 ? 18.231 -1.458 -10.492 1.00 96.88 234 LEU A C 1
ATOM 1717 O O . LEU A 1 234 ? 18.486 -2.582 -10.937 1.00 96.88 234 LEU A O 1
ATOM 1721 N N . THR A 1 235 ? 17.416 -1.283 -9.451 1.00 97.00 235 THR A N 1
ATOM 1722 C CA . THR A 1 235 ? 16.608 -2.377 -8.898 1.00 97.00 235 THR A CA 1
ATOM 1723 C C . THR A 1 235 ? 15.603 -2.881 -9.931 1.00 97.00 235 THR A C 1
ATOM 1725 O O . THR A 1 235 ? 15.293 -2.206 -10.915 1.00 97.00 235 THR A O 1
ATOM 1728 N N . VAL A 1 236 ? 15.047 -4.066 -9.679 1.00 95.94 236 VAL A N 1
ATOM 1729 C CA . VAL A 1 236 ? 13.886 -4.544 -10.434 1.00 95.94 236 VAL A CA 1
ATOM 1730 C C . VAL A 1 236 ? 12.750 -3.517 -10.302 1.00 95.94 236 VAL A C 1
ATOM 1732 O O . VAL A 1 236 ? 12.520 -3.020 -9.192 1.00 95.94 236 VAL A O 1
ATOM 1735 N N . PRO A 1 237 ? 12.079 -3.146 -11.408 1.00 97.38 237 PRO A N 1
ATOM 1736 C CA . PRO A 1 237 ? 11.027 -2.153 -11.356 1.00 97.38 237 PRO A CA 1
ATOM 1737 C C . PRO A 1 237 ? 9.770 -2.715 -10.693 1.00 97.38 237 PRO A C 1
ATOM 1739 O O . PRO A 1 237 ? 9.425 -3.884 -10.851 1.00 97.38 237 PRO A O 1
ATOM 1742 N N . SER A 1 238 ? 9.043 -1.847 -10.000 1.00 96.44 238 SER A N 1
ATOM 1743 C CA . SER A 1 238 ? 7.703 -2.124 -9.484 1.00 96.44 238 SER A CA 1
ATOM 1744 C C . SER A 1 238 ? 6.711 -1.168 -10.140 1.00 96.44 238 SER A C 1
ATOM 1746 O O . SER A 1 238 ? 7.029 0.005 -10.321 1.00 96.44 238 SER A O 1
ATOM 1748 N N . LEU A 1 239 ? 5.534 -1.655 -10.528 1.00 94.81 239 LEU A N 1
ATOM 1749 C CA . LEU A 1 239 ? 4.477 -0.846 -11.132 1.00 94.81 239 LEU A CA 1
ATOM 1750 C C . LEU A 1 239 ? 3.271 -0.819 -10.194 1.00 94.81 239 LEU A C 1
ATOM 1752 O O . LEU A 1 239 ? 2.654 -1.853 -9.949 1.00 94.81 239 LEU A O 1
ATOM 1756 N N . ASP A 1 240 ? 2.964 0.356 -9.645 1.00 91.81 240 ASP A N 1
ATOM 1757 C CA . ASP A 1 240 ? 1.835 0.516 -8.728 1.00 91.81 240 ASP A CA 1
ATOM 1758 C C . ASP A 1 240 ? 0.491 0.677 -9.462 1.00 91.81 240 ASP A C 1
ATOM 1760 O O . ASP A 1 240 ? 0.429 0.920 -10.671 1.00 91.81 240 ASP A O 1
ATOM 1764 N N . LEU A 1 241 ? -0.614 0.562 -8.718 1.00 86.62 241 LEU A N 1
ATOM 1765 C CA . LEU A 1 241 ? -1.973 0.671 -9.265 1.00 86.62 241 LEU A CA 1
ATOM 1766 C C . LEU A 1 241 ? -2.362 2.092 -9.708 1.00 86.62 241 LEU A C 1
ATOM 1768 O O . LEU A 1 241 ? -3.386 2.258 -10.370 1.00 86.62 241 LEU A O 1
ATOM 1772 N N . LEU A 1 242 ? -1.554 3.108 -9.384 1.00 88.62 242 LEU A N 1
ATOM 1773 C CA . LEU A 1 242 ? -1.702 4.467 -9.911 1.00 88.62 242 LEU A CA 1
ATOM 1774 C C . LEU A 1 242 ? -0.901 4.666 -11.212 1.00 88.62 242 LEU A C 1
ATOM 1776 O O . LEU A 1 242 ? -0.904 5.760 -11.776 1.00 88.62 242 LEU A O 1
ATOM 1780 N N . GLY A 1 243 ? -0.238 3.619 -11.713 1.00 91.88 243 GLY A N 1
ATOM 1781 C CA . GLY A 1 243 ? 0.496 3.642 -12.971 1.00 91.88 243 GLY A CA 1
ATOM 1782 C C . GLY A 1 243 ? 1.874 4.290 -12.866 1.00 91.88 243 GLY A C 1
ATOM 1783 O O . GLY A 1 243 ? 2.365 4.819 -13.865 1.00 91.88 243 GLY A O 1
ATOM 1784 N N . TRP A 1 244 ? 2.507 4.272 -11.691 1.00 95.56 244 TRP A N 1
ATOM 1785 C CA . TRP A 1 244 ? 3.896 4.701 -11.527 1.00 95.56 244 TRP A CA 1
ATOM 1786 C C . TRP A 1 244 ? 4.844 3.510 -11.537 1.00 95.56 244 TRP A C 1
ATOM 1788 O O . TRP A 1 244 ? 4.640 2.531 -10.822 1.00 95.56 244 TRP A O 1
ATOM 1798 N N . VAL A 1 245 ? 5.909 3.629 -12.324 1.00 97.56 245 VAL A N 1
ATOM 1799 C CA . VAL A 1 245 ? 7.051 2.717 -12.331 1.00 97.56 245 VAL A CA 1
ATOM 1800 C C . VAL A 1 245 ? 8.084 3.226 -11.343 1.00 97.56 245 VAL A C 1
ATOM 1802 O O . VAL A 1 245 ? 8.527 4.368 -11.443 1.00 97.56 245 VAL A O 1
ATOM 1805 N N . TRP A 1 246 ? 8.488 2.362 -10.425 1.00 98.12 246 TRP A N 1
ATOM 1806 C CA . TRP A 1 246 ? 9.421 2.637 -9.346 1.00 98.12 246 TRP A CA 1
ATOM 1807 C C . TRP A 1 246 ? 10.690 1.822 -9.512 1.00 98.12 246 TRP A C 1
ATOM 1809 O O . TRP A 1 246 ? 10.617 0.616 -9.737 1.00 98.12 246 TRP A O 1
ATOM 1819 N N . ALA A 1 247 ? 11.841 2.456 -9.332 1.00 97.69 247 ALA A N 1
ATOM 1820 C CA . ALA A 1 247 ? 13.124 1.777 -9.198 1.00 97.69 247 ALA A CA 1
ATOM 1821 C C . ALA A 1 247 ? 14.060 2.595 -8.303 1.00 97.69 247 ALA A C 1
ATOM 1823 O O . ALA A 1 247 ? 13.854 3.795 -8.094 1.00 97.69 247 ALA A O 1
ATOM 1824 N N . ALA A 1 248 ? 15.102 1.953 -7.783 1.00 97.00 248 ALA A N 1
ATOM 1825 C CA . ALA A 1 248 ? 16.176 2.629 -7.077 1.00 97.00 248 ALA A CA 1
ATOM 1826 C C . ALA A 1 248 ? 17.529 2.423 -7.764 1.00 97.00 248 ALA A C 1
ATOM 1828 O O . ALA A 1 248 ? 17.811 1.356 -8.305 1.00 97.00 248 ALA A O 1
ATOM 1829 N N . ASP A 1 249 ? 18.383 3.443 -7.711 1.00 93.50 249 ASP A N 1
ATOM 1830 C CA . ASP A 1 249 ? 19.790 3.335 -8.102 1.00 93.50 249 ASP A CA 1
ATOM 1831 C C . ASP A 1 249 ? 20.584 2.583 -7.015 1.00 93.50 249 ASP A C 1
ATOM 1833 O O . ASP A 1 249 ? 20.562 2.973 -5.844 1.00 93.50 249 ASP A O 1
ATOM 1837 N N . ARG A 1 250 ? 21.326 1.528 -7.389 1.00 87.06 250 ARG A N 1
ATOM 1838 C CA . ARG A 1 250 ? 22.227 0.786 -6.474 1.00 87.06 250 ARG A CA 1
ATOM 1839 C C . ARG A 1 250 ? 23.659 1.343 -6.460 1.00 87.06 250 ARG A C 1
ATOM 1841 O O . ARG A 1 250 ? 24.552 0.739 -5.866 1.00 87.06 250 ARG A O 1
ATOM 1848 N N . GLY A 1 251 ? 23.905 2.454 -7.155 1.00 79.56 251 GLY A N 1
ATOM 1849 C CA . GLY A 1 251 ? 25.200 3.135 -7.176 1.00 79.56 251 GLY A CA 1
ATOM 1850 C C . GLY A 1 251 ? 25.596 3.758 -5.823 1.00 79.56 251 GLY A C 1
ATOM 1851 O O . GLY A 1 251 ? 24.874 3.618 -4.839 1.00 79.56 251 GLY A O 1
ATOM 1852 N N . PRO A 1 252 ? 26.722 4.499 -5.761 1.00 75.00 252 PRO A N 1
ATOM 1853 C CA . PRO A 1 252 ? 27.247 5.092 -4.519 1.00 75.00 252 PRO A CA 1
ATOM 1854 C C . PRO A 1 252 ? 26.286 6.055 -3.809 1.00 75.00 252 PRO A C 1
ATOM 1856 O O . PRO A 1 252 ? 26.433 6.329 -2.622 1.00 75.00 252 PRO A O 1
ATOM 1859 N N . THR A 1 253 ? 25.315 6.594 -4.545 1.00 84.62 253 THR A N 1
ATOM 1860 C CA . THR A 1 253 ? 24.241 7.428 -4.013 1.00 84.62 253 THR A CA 1
ATOM 1861 C C . THR A 1 253 ? 22.915 6.810 -4.416 1.00 84.62 253 THR A C 1
ATOM 1863 O O . THR A 1 253 ? 22.444 7.045 -5.533 1.00 84.62 253 THR A O 1
ATOM 1866 N N . SER A 1 254 ? 22.327 6.010 -3.526 1.00 90.94 254 SER A N 1
ATOM 1867 C CA . SER A 1 254 ? 21.018 5.419 -3.779 1.00 90.94 254 SER A CA 1
ATOM 1868 C C . SER A 1 254 ? 19.933 6.483 -3.806 1.00 90.94 254 SER A C 1
ATOM 1870 O O . SER A 1 254 ? 19.861 7.361 -2.947 1.00 90.94 254 SER A O 1
ATOM 1872 N N . ARG A 1 255 ? 19.085 6.407 -4.829 1.00 93.19 255 ARG A N 1
ATOM 1873 C CA . ARG A 1 255 ? 17.951 7.308 -5.034 1.00 93.19 255 ARG A CA 1
ATOM 1874 C C . ARG A 1 255 ? 16.751 6.484 -5.431 1.00 93.19 255 ARG A C 1
ATOM 1876 O O . ARG A 1 255 ? 16.878 5.614 -6.283 1.00 93.19 255 ARG A O 1
ATOM 1883 N N . ILE A 1 256 ? 15.606 6.790 -4.838 1.00 97.19 256 ILE A N 1
ATOM 1884 C CA . ILE A 1 256 ? 14.324 6.202 -5.216 1.00 97.19 256 ILE A CA 1
ATOM 1885 C C . ILE A 1 256 ? 13.699 7.109 -6.263 1.00 97.19 256 ILE A C 1
ATOM 1887 O O . ILE A 1 256 ? 13.606 8.324 -6.065 1.00 97.19 256 ILE A O 1
ATOM 1891 N N . ARG A 1 257 ? 13.305 6.525 -7.390 1.00 97.19 257 ARG A N 1
ATOM 1892 C CA . ARG A 1 257 ? 12.773 7.247 -8.541 1.00 97.19 257 ARG A CA 1
ATOM 1893 C C . ARG A 1 257 ? 11.457 6.615 -8.955 1.00 97.19 257 ARG A C 1
ATOM 1895 O O . ARG A 1 257 ? 11.333 5.392 -8.986 1.00 97.19 257 ARG A O 1
ATOM 1902 N N . ALA A 1 258 ? 10.491 7.464 -9.267 1.00 97.56 258 ALA A N 1
ATOM 1903 C CA . ALA A 1 258 ? 9.191 7.070 -9.772 1.00 97.56 258 ALA A CA 1
ATOM 1904 C C . ALA A 1 258 ? 8.887 7.842 -11.055 1.00 97.56 258 ALA A C 1
ATOM 1906 O O . ALA A 1 258 ? 9.144 9.039 -11.145 1.00 97.56 258 ALA A O 1
ATOM 1907 N N . VAL A 1 259 ? 8.327 7.179 -12.055 1.00 97.00 259 VAL A N 1
ATOM 1908 C CA . VAL A 1 259 ? 7.964 7.798 -13.334 1.00 97.00 259 VAL A CA 1
ATOM 1909 C C . VAL A 1 259 ? 6.641 7.227 -13.810 1.00 97.00 259 VAL A C 1
ATOM 1911 O O . VAL A 1 259 ? 6.396 6.030 -13.676 1.00 97.00 259 VAL A O 1
ATOM 1914 N N . SER A 1 260 ? 5.760 8.067 -14.351 1.00 94.94 260 SER A N 1
ATOM 1915 C CA . SER A 1 260 ? 4.491 7.560 -14.869 1.00 94.94 260 SER A CA 1
ATOM 1916 C C . SER A 1 260 ? 4.734 6.609 -16.043 1.00 94.94 260 SER A C 1
ATOM 1918 O O . SER A 1 260 ? 5.507 6.901 -16.965 1.00 94.94 260 SER A O 1
ATOM 1920 N N . ALA A 1 261 ? 4.029 5.479 -16.027 1.00 93.06 261 ALA A N 1
ATOM 1921 C CA . ALA A 1 261 ? 3.965 4.554 -17.148 1.00 93.06 261 ALA A CA 1
ATOM 1922 C C . ALA A 1 261 ? 3.280 5.196 -18.366 1.00 93.06 261 ALA A C 1
ATOM 1924 O O . ALA A 1 261 ? 3.576 4.824 -19.503 1.00 93.06 261 ALA A O 1
ATOM 1925 N N . GLN A 1 262 ? 2.419 6.199 -18.152 1.00 88.38 262 GLN A N 1
ATOM 1926 C CA . GLN A 1 262 ? 1.784 6.944 -19.235 1.00 88.38 262 GLN A CA 1
ATOM 1927 C C . GLN A 1 262 ? 2.776 7.896 -19.935 1.00 88.38 262 GLN A C 1
ATOM 1929 O O . GLN A 1 262 ? 3.718 8.393 -19.305 1.00 88.38 262 GLN A O 1
ATOM 1934 N N . PRO A 1 263 ? 2.590 8.169 -21.241 1.00 83.00 263 PRO A N 1
ATOM 1935 C CA . PRO A 1 263 ? 3.419 9.119 -21.979 1.00 83.00 263 PRO A CA 1
ATOM 1936 C C . PRO A 1 263 ? 3.428 10.519 -21.349 1.00 83.00 263 PRO A C 1
ATOM 1938 O O . PRO A 1 263 ? 2.434 10.965 -20.785 1.00 83.00 263 PRO A O 1
ATOM 1941 N N . GLY A 1 264 ? 4.553 11.230 -21.465 1.00 80.25 264 GLY A N 1
ATOM 1942 C CA . GLY A 1 264 ? 4.689 12.612 -20.981 1.00 80.25 264 GLY A CA 1
ATOM 1943 C C . GLY A 1 264 ? 4.864 12.765 -19.465 1.00 80.25 264 GLY A C 1
ATOM 1944 O O . GLY A 1 264 ? 5.070 13.881 -18.991 1.00 80.25 264 GLY A O 1
ATOM 1945 N N . GLY A 1 265 ? 4.829 11.668 -18.702 1.00 80.00 265 GLY A N 1
ATOM 1946 C CA . GLY A 1 265 ? 5.106 11.690 -17.270 1.00 80.00 265 GLY A CA 1
ATOM 1947 C C . GLY A 1 265 ? 6.544 12.095 -16.962 1.00 80.00 265 GLY A C 1
ATOM 1948 O O . GLY A 1 265 ? 7.487 11.526 -17.513 1.00 80.00 265 GLY A O 1
ATOM 1949 N N . GLN A 1 266 ? 6.708 13.054 -16.052 1.00 86.62 266 GLN A N 1
ATOM 1950 C CA . GLN A 1 266 ? 8.021 13.433 -15.545 1.00 86.62 266 GLN A CA 1
ATOM 1951 C C . GLN A 1 266 ? 8.487 12.464 -14.462 1.00 86.62 266 GLN A C 1
ATOM 1953 O O . GLN A 1 266 ? 7.702 11.975 -13.646 1.00 86.62 266 GLN A O 1
ATOM 1958 N N . GLU A 1 267 ? 9.790 12.225 -14.447 1.00 93.75 267 GLU A N 1
ATOM 1959 C CA . GLU A 1 267 ? 10.449 11.534 -13.354 1.00 93.75 267 GLU A CA 1
ATOM 1960 C C . GLU A 1 267 ? 10.323 12.326 -12.044 1.00 93.75 267 GLU A C 1
ATOM 1962 O O . GLU A 1 267 ? 10.436 13.554 -12.006 1.00 93.75 267 GLU A O 1
ATOM 1967 N N . ARG A 1 268 ? 10.120 11.596 -10.950 1.00 96.00 268 ARG A N 1
ATOM 1968 C CA . ARG A 1 268 ? 10.067 12.093 -9.581 1.00 96.00 268 ARG A CA 1
ATOM 1969 C C . ARG A 1 268 ? 11.144 11.411 -8.756 1.00 96.00 268 ARG A C 1
ATOM 1971 O O . ARG A 1 268 ? 11.201 10.185 -8.689 1.00 96.00 268 ARG A O 1
ATOM 1978 N N . ILE A 1 269 ? 11.958 12.214 -8.080 1.00 95.81 269 ILE A N 1
ATOM 1979 C CA . ILE A 1 269 ? 12.810 11.726 -6.996 1.00 95.81 269 ILE A CA 1
ATOM 1980 C C . ILE A 1 269 ? 11.938 11.636 -5.750 1.00 95.81 269 ILE A C 1
ATOM 1982 O O . ILE A 1 269 ? 11.344 12.634 -5.339 1.00 95.81 269 ILE A O 1
ATOM 1986 N N . VAL A 1 270 ? 11.869 10.449 -5.157 1.00 97.69 270 VAL A N 1
ATOM 1987 C CA . VAL A 1 270 ? 11.087 10.206 -3.946 1.00 97.69 270 VAL A CA 1
ATOM 1988 C C . VAL A 1 270 ? 12.004 10.338 -2.743 1.00 97.69 270 VAL A C 1
ATOM 1990 O O . VAL A 1 270 ? 13.008 9.635 -2.617 1.00 97.69 270 VAL A O 1
ATOM 1993 N N . THR A 1 271 ? 11.676 11.285 -1.870 1.00 97.12 271 THR A N 1
ATOM 1994 C CA . THR A 1 271 ? 12.530 11.652 -0.740 1.00 97.12 271 THR A CA 1
ATOM 1995 C C . THR A 1 271 ? 12.445 10.602 0.365 1.00 97.12 271 THR A C 1
ATOM 1997 O O . THR A 1 271 ? 11.360 10.301 0.848 1.00 97.12 271 THR A O 1
ATOM 2000 N N . ALA A 1 272 ? 13.591 10.089 0.811 1.00 96.38 272 ALA A N 1
ATOM 2001 C CA . ALA A 1 272 ? 13.711 9.216 1.977 1.00 96.38 272 ALA A CA 1
ATOM 2002 C C . ALA A 1 272 ? 14.754 9.814 2.933 1.00 96.38 272 ALA A C 1
ATOM 2004 O O . ALA A 1 272 ? 15.943 9.530 2.821 1.00 96.38 272 ALA A O 1
ATOM 2005 N N . THR A 1 273 ? 14.327 10.694 3.843 1.00 94.94 273 THR A N 1
ATOM 2006 C CA . THR A 1 273 ? 15.237 11.451 4.732 1.00 94.94 273 THR A CA 1
ATOM 2007 C C . THR A 1 273 ? 16.007 10.574 5.717 1.00 94.94 273 THR A C 1
ATOM 2009 O O . THR A 1 273 ? 17.042 10.987 6.230 1.00 94.94 273 THR A O 1
ATOM 2012 N N . TRP A 1 274 ? 15.496 9.375 5.983 1.00 94.81 274 TRP A N 1
ATOM 2013 C CA . TRP A 1 274 ? 16.104 8.375 6.853 1.00 94.81 274 TRP A CA 1
ATOM 2014 C C . TRP A 1 274 ? 17.226 7.581 6.179 1.00 94.81 274 TRP A C 1
ATOM 2016 O O . TRP A 1 274 ? 18.012 6.942 6.879 1.00 94.81 274 TRP A O 1
ATOM 2026 N N . LEU A 1 275 ? 17.311 7.602 4.842 1.00 94.75 275 LEU A N 1
ATOM 2027 C CA . LEU A 1 275 ? 18.359 6.904 4.103 1.00 94.75 275 LEU A CA 1
ATOM 2028 C C . LEU A 1 275 ? 19.671 7.673 4.264 1.00 94.75 275 LEU A C 1
ATOM 2030 O O . LEU A 1 275 ? 19.819 8.799 3.780 1.00 94.75 275 LEU A O 1
ATOM 2034 N N . ARG A 1 276 ? 20.625 7.076 4.976 1.00 92.44 276 ARG A N 1
ATOM 2035 C CA . ARG A 1 276 ? 21.871 7.761 5.335 1.00 92.44 276 ARG A CA 1
ATOM 2036 C C . ARG A 1 276 ? 22.864 7.751 4.170 1.00 92.44 276 ARG A C 1
ATOM 2038 O O . ARG A 1 276 ? 22.873 6.811 3.377 1.00 92.44 276 ARG A O 1
ATOM 2045 N N . PRO A 1 277 ? 23.768 8.743 4.078 1.00 89.62 277 PRO A N 1
ATOM 2046 C CA . PRO A 1 277 ? 24.889 8.671 3.147 1.00 89.62 277 PRO A CA 1
ATOM 2047 C C . PRO A 1 277 ? 25.690 7.376 3.345 1.00 89.62 277 PRO A C 1
ATOM 2049 O O . PRO A 1 277 ? 26.063 7.048 4.469 1.00 89.62 277 PRO A O 1
ATOM 2052 N N . GLY A 1 278 ? 25.954 6.655 2.253 1.00 88.44 278 GLY A N 1
ATOM 2053 C CA . GLY A 1 278 ? 26.646 5.363 2.272 1.00 88.44 278 GLY A CA 1
ATOM 2054 C C . GLY A 1 278 ? 25.726 4.145 2.411 1.00 88.44 278 GLY A C 1
ATOM 2055 O O . GLY A 1 278 ? 26.159 3.049 2.070 1.00 88.44 278 GLY A O 1
ATOM 2056 N N . GLU A 1 279 ? 24.465 4.319 2.824 1.00 93.94 279 GLU A N 1
ATOM 2057 C CA . GLU A 1 279 ? 23.470 3.249 2.726 1.00 93.94 279 GLU A CA 1
ATOM 2058 C C . GLU A 1 279 ? 23.026 3.071 1.271 1.00 93.94 279 GLU A C 1
ATOM 2060 O O . GLU A 1 279 ? 22.764 4.037 0.544 1.00 93.94 279 GLU A O 1
ATOM 2065 N N . ARG A 1 280 ? 22.913 1.811 0.853 1.00 94.31 280 ARG A N 1
ATOM 2066 C CA . ARG A 1 280 ? 22.529 1.419 -0.498 1.00 94.31 280 ARG A CA 1
ATOM 2067 C C . ARG A 1 280 ? 21.224 0.642 -0.470 1.00 94.31 280 ARG A C 1
ATOM 2069 O O . ARG A 1 280 ? 21.101 -0.364 0.223 1.00 94.31 280 ARG A O 1
ATOM 2076 N N . ILE A 1 281 ? 20.269 1.057 -1.293 1.00 95.75 281 ILE A N 1
ATOM 2077 C CA . ILE A 1 281 ? 19.066 0.263 -1.550 1.00 95.75 281 ILE A CA 1
ATOM 2078 C C . ILE A 1 281 ? 19.473 -0.906 -2.437 1.00 95.75 281 ILE A C 1
ATOM 2080 O O . ILE A 1 281 ? 20.047 -0.699 -3.496 1.00 95.75 281 ILE A O 1
ATOM 2084 N N . VAL A 1 282 ? 19.199 -2.126 -1.995 1.00 94.81 282 VAL A N 1
ATOM 2085 C CA . VAL A 1 282 ? 19.494 -3.379 -2.693 1.00 94.81 282 VAL A CA 1
ATOM 2086 C C . VAL A 1 282 ? 18.296 -3.796 -3.540 1.00 94.81 282 VAL A C 1
ATOM 2088 O O . VAL A 1 282 ? 18.449 -4.083 -4.726 1.00 94.81 282 VAL A O 1
ATOM 2091 N N . ASP A 1 283 ? 17.100 -3.773 -2.965 1.00 95.94 283 ASP A N 1
ATOM 2092 C CA . ASP A 1 283 ? 15.858 -4.049 -3.684 1.00 95.94 283 ASP A CA 1
ATOM 2093 C C . ASP A 1 283 ? 14.733 -3.155 -3.157 1.00 95.94 283 ASP A C 1
ATOM 2095 O O . ASP A 1 283 ? 14.780 -2.700 -2.010 1.00 95.94 283 ASP A O 1
ATOM 2099 N N . LEU A 1 284 ? 13.748 -2.884 -4.011 1.00 97.31 284 LEU A N 1
ATOM 2100 C CA . LEU A 1 284 ? 12.605 -2.014 -3.735 1.00 97.31 284 LEU A CA 1
ATOM 2101 C C . LEU A 1 284 ? 11.345 -2.610 -4.369 1.00 97.31 284 LEU A C 1
ATOM 2103 O O . LEU A 1 284 ? 11.280 -2.772 -5.589 1.00 97.31 284 LEU A O 1
ATOM 2107 N N . ARG A 1 285 ? 10.316 -2.862 -3.556 1.00 96.75 285 ARG A N 1
ATOM 2108 C CA . ARG A 1 285 ? 8.987 -3.267 -4.031 1.00 96.75 285 ARG A CA 1
ATOM 2109 C C . ARG A 1 285 ? 7.878 -2.481 -3.372 1.00 96.75 285 ARG A C 1
ATOM 2111 O O . ARG A 1 285 ? 7.818 -2.363 -2.147 1.00 96.75 285 ARG A O 1
ATOM 2118 N N . LEU A 1 286 ? 6.959 -1.999 -4.194 1.00 95.81 286 LEU A N 1
ATOM 2119 C CA . LEU A 1 286 ? 5.753 -1.340 -3.725 1.00 95.81 286 LEU A CA 1
ATOM 2120 C C . LEU A 1 286 ? 4.707 -2.407 -3.409 1.00 95.81 286 LEU A C 1
ATOM 2122 O O . LEU A 1 286 ? 4.610 -3.415 -4.111 1.00 95.81 286 LEU A O 1
ATOM 2126 N N . SER A 1 287 ? 3.934 -2.188 -2.346 1.00 93.00 287 SER A N 1
ATOM 2127 C CA . SER A 1 287 ? 2.741 -2.989 -2.092 1.00 93.00 287 SER A CA 1
ATOM 2128 C C . SER A 1 287 ? 1.771 -2.807 -3.249 1.00 93.00 287 SER A C 1
ATOM 2130 O O . SER A 1 287 ? 1.816 -1.802 -3.959 1.00 93.00 287 SER A O 1
ATOM 2132 N N . ARG A 1 288 ? 0.840 -3.742 -3.416 1.00 83.75 288 ARG A N 1
ATOM 2133 C CA . ARG A 1 288 ? -0.117 -3.698 -4.528 1.00 83.75 288 ARG A CA 1
ATOM 2134 C C . ARG A 1 288 ? -0.940 -2.411 -4.518 1.00 83.75 288 ARG A C 1
ATOM 2136 O O . ARG A 1 288 ? -1.000 -1.726 -5.529 1.00 83.75 288 ARG A O 1
ATOM 2143 N N . SER A 1 289 ? -1.442 -2.002 -3.352 1.00 85.69 289 SER A N 1
ATOM 2144 C CA . SER A 1 289 ? -2.109 -0.701 -3.170 1.00 85.69 289 SER A CA 1
ATOM 2145 C C . SER A 1 289 ? -1.234 0.523 -3.491 1.00 85.69 289 SER A C 1
ATOM 2147 O O . SER A 1 289 ? -1.742 1.634 -3.588 1.00 85.69 289 SER A O 1
ATOM 2149 N N . GLY A 1 290 ? 0.087 0.364 -3.625 1.00 91.12 290 GLY A N 1
ATOM 2150 C CA . GLY A 1 290 ? 1.035 1.453 -3.864 1.00 91.12 290 GLY A CA 1
ATOM 2151 C C . GLY A 1 290 ? 1.247 2.383 -2.664 1.00 91.12 290 GLY A C 1
ATOM 2152 O O . GLY A 1 290 ? 1.909 3.414 -2.812 1.00 91.12 290 GLY A O 1
ATOM 2153 N N . ALA A 1 291 ? 0.680 2.043 -1.501 1.00 94.00 291 ALA A N 1
ATOM 2154 C CA . ALA A 1 291 ? 0.726 2.843 -0.278 1.00 94.00 291 ALA A CA 1
ATOM 2155 C C . ALA A 1 291 ? 1.912 2.499 0.638 1.00 94.00 291 ALA A C 1
ATOM 2157 O O . ALA A 1 291 ? 2.219 3.259 1.555 1.00 94.00 291 ALA A O 1
ATOM 2158 N N . ARG A 1 292 ? 2.587 1.364 0.415 1.00 96.56 292 ARG A N 1
ATOM 2159 C CA . ARG A 1 292 ? 3.753 0.923 1.196 1.00 96.56 292 ARG A CA 1
ATOM 2160 C C . ARG A 1 292 ? 4.901 0.532 0.276 1.00 96.56 292 ARG A C 1
ATOM 2162 O O . ARG A 1 292 ? 4.679 0.045 -0.827 1.00 96.56 292 ARG A O 1
ATOM 2169 N N . ALA A 1 293 ? 6.125 0.721 0.746 1.00 97.81 293 ALA A N 1
ATOM 2170 C CA . ALA A 1 293 ? 7.355 0.327 0.075 1.00 97.81 293 ALA A CA 1
ATOM 2171 C C . ALA A 1 293 ? 8.160 -0.589 0.999 1.00 97.81 293 ALA A C 1
ATOM 2173 O O . ALA A 1 293 ? 8.504 -0.191 2.111 1.00 97.81 293 ALA A O 1
ATOM 2174 N N . ALA A 1 294 ? 8.465 -1.798 0.533 1.00 97.75 294 ALA A N 1
ATOM 2175 C CA . ALA A 1 294 ? 9.418 -2.702 1.160 1.00 97.75 294 ALA A CA 1
ATOM 2176 C C . ALA A 1 294 ? 10.780 -2.539 0.485 1.00 97.75 294 ALA A C 1
ATOM 2178 O O . ALA A 1 294 ? 10.878 -2.500 -0.744 1.00 97.75 294 ALA A O 1
ATOM 2179 N N . MET A 1 295 ? 11.826 -2.421 1.293 1.00 97.19 295 MET A N 1
ATOM 2180 C CA . MET A 1 295 ? 13.186 -2.173 0.833 1.00 97.19 295 MET A CA 1
ATOM 2181 C C . MET A 1 295 ? 14.171 -3.050 1.584 1.00 97.19 295 MET A C 1
ATOM 2183 O O . MET A 1 295 ? 14.091 -3.192 2.803 1.00 97.19 295 MET A O 1
ATOM 2187 N N . LEU A 1 296 ? 15.152 -3.560 0.852 1.00 96.81 296 LEU A N 1
ATOM 2188 C CA . LEU A 1 296 ? 16.379 -4.085 1.434 1.00 96.81 296 LEU A CA 1
ATOM 2189 C C . LEU A 1 296 ? 17.434 -2.986 1.378 1.00 96.81 296 LEU A C 1
ATOM 2191 O O . LEU A 1 296 ? 17.710 -2.460 0.302 1.00 96.81 296 LEU A O 1
ATOM 2195 N N . VAL A 1 297 ? 17.993 -2.614 2.527 1.00 96.00 297 VAL A N 1
ATOM 2196 C CA . VAL A 1 297 ? 18.986 -1.536 2.638 1.00 96.00 297 VAL A CA 1
ATOM 2197 C C . VAL A 1 297 ? 20.253 -2.069 3.287 1.00 96.00 297 VAL A C 1
ATOM 2199 O O . VAL A 1 297 ? 20.208 -2.562 4.415 1.00 96.00 297 VAL A O 1
ATOM 2202 N N . ASP A 1 298 ? 21.356 -1.963 2.557 1.00 94.06 298 ASP A N 1
ATOM 2203 C CA . ASP A 1 298 ? 22.705 -2.381 2.931 1.00 94.06 298 ASP A CA 1
ATOM 2204 C C . ASP A 1 298 ? 23.497 -1.173 3.447 1.00 94.06 298 ASP A C 1
ATOM 2206 O O . ASP A 1 298 ? 23.611 -0.158 2.757 1.00 94.06 298 ASP A O 1
ATOM 2210 N N . ASP A 1 299 ? 24.023 -1.276 4.665 1.00 91.88 299 ASP A N 1
ATOM 2211 C CA . ASP A 1 299 ? 24.853 -0.250 5.313 1.00 91.88 299 ASP A CA 1
ATOM 2212 C C . ASP A 1 299 ? 26.366 -0.528 5.196 1.00 91.88 299 ASP A C 1
ATOM 2214 O O . ASP A 1 299 ? 27.186 0.154 5.815 1.00 91.88 299 ASP A O 1
ATOM 2218 N N . GLY A 1 300 ? 26.748 -1.535 4.406 1.00 89.12 300 GLY A N 1
ATOM 2219 C CA . GLY A 1 300 ? 28.116 -2.016 4.241 1.00 89.12 300 GLY A CA 1
ATOM 2220 C C . GLY A 1 300 ? 28.536 -3.065 5.272 1.00 89.12 300 GLY A C 1
ATOM 2221 O O . GLY A 1 300 ? 29.642 -3.596 5.165 1.00 89.12 300 GLY A O 1
ATOM 2222 N N . GLN A 1 301 ? 27.701 -3.367 6.272 1.00 88.50 301 GLN A N 1
ATOM 2223 C CA . GLN A 1 301 ? 27.915 -4.447 7.242 1.00 88.50 301 GLN A CA 1
ATOM 2224 C C . GLN A 1 301 ? 26.830 -5.519 7.149 1.00 88.50 301 GLN A C 1
ATOM 2226 O O . GLN A 1 301 ? 27.136 -6.705 7.279 1.00 88.50 301 GLN A O 1
ATOM 2231 N N . ARG A 1 302 ? 25.571 -5.119 6.946 1.00 91.88 302 ARG A N 1
ATOM 2232 C CA . ARG A 1 302 ? 24.438 -6.040 6.802 1.00 91.88 302 ARG A CA 1
ATOM 2233 C C . ARG A 1 302 ? 23.321 -5.444 5.949 1.00 91.88 302 ARG A C 1
ATOM 2235 O O . ARG A 1 302 ? 23.134 -4.229 5.914 1.00 91.88 302 ARG A O 1
ATOM 2242 N N . THR A 1 303 ? 22.486 -6.313 5.386 1.00 94.06 303 THR A N 1
ATOM 2243 C CA . THR A 1 303 ? 21.234 -5.902 4.741 1.00 94.06 303 THR A CA 1
ATOM 2244 C C . THR A 1 303 ? 20.072 -5.912 5.737 1.00 94.06 303 THR A C 1
ATOM 2246 O O . THR A 1 303 ? 19.851 -6.880 6.461 1.00 94.06 303 THR A O 1
ATOM 2249 N N . THR A 1 304 ? 19.291 -4.834 5.784 1.00 95.69 304 THR A N 1
ATOM 2250 C CA . THR A 1 304 ? 18.100 -4.712 6.642 1.00 95.69 304 THR A CA 1
ATOM 2251 C C . THR A 1 304 ? 16.825 -4.620 5.819 1.00 95.69 304 THR A C 1
ATOM 2253 O O . THR A 1 304 ? 16.775 -3.863 4.850 1.00 95.69 304 THR A O 1
ATOM 2256 N N . LEU A 1 305 ? 15.784 -5.351 6.228 1.00 97.25 305 LEU A N 1
ATOM 2257 C CA . LEU A 1 305 ? 14.443 -5.203 5.667 1.00 97.25 305 LEU A CA 1
ATOM 2258 C C . LEU A 1 305 ? 13.713 -4.035 6.339 1.00 97.25 305 LEU A C 1
ATOM 2260 O O . LEU A 1 305 ? 13.512 -4.021 7.556 1.00 97.25 305 LEU A O 1
ATOM 2264 N N . ARG A 1 306 ? 13.308 -3.057 5.529 1.00 97.56 306 ARG A N 1
ATOM 2265 C CA . ARG A 1 306 ? 12.634 -1.825 5.948 1.00 97.56 306 ARG A CA 1
ATOM 2266 C C . ARG A 1 306 ? 11.303 -1.685 5.216 1.00 97.56 306 ARG A C 1
ATOM 2268 O O . ARG A 1 306 ? 11.244 -1.915 4.010 1.00 97.56 306 ARG A O 1
ATOM 2275 N N . VAL A 1 307 ? 10.250 -1.282 5.925 1.00 97.94 307 VAL A N 1
ATOM 2276 C CA . VAL A 1 307 ? 8.943 -0.969 5.324 1.00 97.94 307 VAL A CA 1
ATOM 2277 C C . VAL A 1 307 ? 8.545 0.458 5.668 1.00 97.94 307 VAL A C 1
ATOM 2279 O O . VAL A 1 307 ? 8.428 0.799 6.843 1.00 97.94 307 VAL A O 1
ATOM 2282 N N . SER A 1 308 ? 8.305 1.268 4.640 1.00 98.25 308 SER A N 1
ATOM 2283 C CA . SER A 1 308 ? 7.826 2.651 4.750 1.00 98.25 308 SER A CA 1
ATOM 2284 C C . SER A 1 308 ? 6.441 2.800 4.128 1.00 98.25 308 SER A C 1
ATOM 2286 O O . SER A 1 308 ? 6.073 2.069 3.210 1.00 98.25 308 SER A O 1
ATOM 2288 N N . GLY A 1 309 ? 5.693 3.798 4.581 1.00 97.81 309 GLY A N 1
ATOM 2289 C CA . GLY A 1 309 ? 4.544 4.342 3.869 1.00 97.81 309 GLY A CA 1
ATOM 2290 C C . GLY A 1 309 ? 4.982 5.242 2.709 1.00 97.81 309 GLY A C 1
ATOM 2291 O O . GLY A 1 309 ? 6.027 5.893 2.770 1.00 97.81 309 GLY A O 1
ATOM 2292 N N . VAL A 1 310 ? 4.176 5.278 1.651 1.00 97.81 310 VAL A N 1
ATOM 2293 C CA . VAL A 1 310 ? 4.385 6.104 0.457 1.00 97.81 310 VAL A CA 1
ATOM 2294 C C . VAL A 1 310 ? 3.506 7.346 0.541 1.00 97.81 310 VAL A C 1
ATOM 2296 O O . VAL A 1 310 ? 2.288 7.269 0.404 1.00 97.81 310 VAL A O 1
ATOM 2299 N N . VAL A 1 311 ? 4.129 8.506 0.733 1.00 96.94 311 VAL A N 1
ATOM 2300 C CA . VAL A 1 311 ? 3.443 9.800 0.787 1.00 96.94 311 VAL A CA 1
ATOM 2301 C C . VAL A 1 311 ? 3.277 10.350 -0.626 1.00 96.94 311 VAL A C 1
ATOM 2303 O O . VAL A 1 311 ? 4.250 10.480 -1.383 1.00 96.94 311 VAL A O 1
ATOM 2306 N N . ARG A 1 312 ? 2.039 10.709 -0.970 1.00 94.00 312 ARG A N 1
ATOM 2307 C CA . ARG A 1 312 ? 1.650 11.241 -2.282 1.00 94.00 312 ARG A CA 1
ATOM 2308 C C . ARG A 1 312 ? 0.995 12.611 -2.153 1.00 94.00 312 ARG A C 1
ATOM 2310 O O . ARG A 1 312 ? 0.421 12.935 -1.117 1.00 94.00 312 ARG A O 1
ATOM 2317 N N . GLY A 1 313 ? 1.089 13.406 -3.216 1.00 88.38 313 GLY A N 1
ATOM 2318 C CA . GLY A 1 313 ? 0.249 14.587 -3.398 1.00 88.38 313 GLY A CA 1
ATOM 2319 C C . GLY A 1 313 ? -1.218 14.207 -3.625 1.00 88.38 313 GLY A C 1
ATOM 2320 O O . GLY A 1 313 ? -1.544 13.042 -3.860 1.00 88.38 313 GLY A O 1
ATOM 2321 N N . SER A 1 314 ? -2.110 15.198 -3.590 1.00 82.06 314 SER A N 1
ATOM 2322 C CA . SER A 1 314 ? -3.546 15.009 -3.865 1.00 82.06 314 SER A CA 1
ATOM 2323 C C . SER A 1 314 ? -3.843 14.540 -5.295 1.00 82.06 314 SER A C 1
ATOM 2325 O O . SER A 1 314 ? -4.923 14.028 -5.567 1.00 82.06 314 SER A O 1
ATOM 2327 N N . ASP A 1 315 ? -2.884 14.697 -6.202 1.00 83.75 315 ASP A N 1
ATOM 2328 C CA . ASP A 1 315 ? -2.889 14.224 -7.586 1.00 83.75 315 ASP A CA 1
ATOM 2329 C C . ASP A 1 315 ? -2.343 12.789 -7.744 1.00 83.75 315 ASP A C 1
ATOM 2331 O O . ASP A 1 315 ? -2.216 12.287 -8.861 1.00 83.75 315 ASP A O 1
ATOM 2335 N N . GLY A 1 316 ? -2.002 12.114 -6.639 1.00 88.00 316 GLY A N 1
ATOM 2336 C CA . GLY A 1 316 ? -1.436 10.763 -6.637 1.00 88.00 316 GLY A CA 1
ATOM 2337 C C . GLY A 1 316 ? 0.055 10.704 -6.990 1.00 88.00 316 GLY A C 1
ATOM 2338 O O . GLY A 1 316 ? 0.624 9.606 -7.042 1.00 88.00 316 GLY A O 1
ATOM 2339 N N . VAL A 1 317 ? 0.707 11.857 -7.199 1.00 92.75 317 VAL A N 1
ATOM 2340 C CA . VAL A 1 317 ? 2.139 11.937 -7.504 1.00 92.75 317 VAL A CA 1
ATOM 2341 C C . VAL A 1 317 ? 2.952 11.548 -6.263 1.00 92.75 317 VAL A C 1
ATOM 2343 O O . VAL A 1 317 ? 2.791 12.166 -5.205 1.00 92.75 317 VAL A O 1
ATOM 2346 N N . PRO A 1 318 ? 3.850 10.551 -6.354 1.00 95.69 318 PRO A N 1
ATOM 2347 C CA . PRO A 1 318 ? 4.702 10.183 -5.235 1.00 95.69 318 PRO A CA 1
ATOM 2348 C C . PRO A 1 318 ? 5.735 11.259 -4.898 1.00 95.69 318 PRO A C 1
ATOM 2350 O O . PRO A 1 318 ? 6.343 11.867 -5.783 1.00 95.69 318 PRO A O 1
ATOM 2353 N N . ASN A 1 319 ? 5.933 11.477 -3.596 1.00 95.44 319 ASN A N 1
ATOM 2354 C CA . ASN A 1 319 ? 6.770 12.558 -3.080 1.00 95.44 319 ASN A CA 1
ATOM 2355 C C . ASN A 1 319 ? 7.829 12.073 -2.081 1.00 95.44 319 ASN A C 1
ATOM 2357 O O . ASN A 1 319 ? 9.010 12.399 -2.218 1.00 95.44 319 ASN A O 1
ATOM 2361 N N . ALA A 1 320 ? 7.432 11.279 -1.085 1.00 97.56 320 ALA A N 1
ATOM 2362 C CA . ALA A 1 320 ? 8.336 10.848 -0.023 1.00 97.56 320 ALA A CA 1
ATOM 2363 C C . ALA A 1 320 ? 8.003 9.453 0.513 1.00 97.56 320 ALA A C 1
ATOM 2365 O O . ALA A 1 320 ? 6.890 8.956 0.339 1.00 97.56 320 ALA A O 1
ATOM 2366 N N . LEU A 1 321 ? 8.972 8.850 1.196 1.00 98.25 321 LEU A N 1
ATOM 2367 C CA . LEU A 1 321 ? 8.776 7.697 2.063 1.00 98.25 321 LEU A CA 1
ATOM 2368 C C . LEU A 1 321 ? 8.877 8.135 3.522 1.00 98.25 321 LEU A C 1
ATOM 2370 O O . LEU A 1 321 ? 9.785 8.880 3.894 1.00 98.25 321 LEU A O 1
ATOM 2374 N N . THR A 1 322 ? 7.961 7.650 4.350 1.00 98.25 322 THR A N 1
ATOM 2375 C CA . THR A 1 322 ? 7.996 7.859 5.804 1.00 98.25 322 THR A CA 1
ATOM 2376 C C . THR A 1 322 ? 9.165 7.110 6.453 1.00 98.25 322 THR A C 1
ATOM 2378 O O . THR A 1 322 ? 9.776 6.228 5.838 1.00 98.25 322 THR A O 1
ATOM 2381 N N . GLU A 1 323 ? 9.468 7.440 7.713 1.00 97.56 323 GLU A N 1
ATOM 2382 C CA . GLU A 1 323 ? 10.408 6.668 8.535 1.00 97.56 323 GLU A CA 1
ATOM 2383 C C . GLU A 1 323 ? 9.974 5.189 8.587 1.00 97.56 323 GLU A C 1
ATOM 2385 O O . GLU A 1 323 ? 8.812 4.913 8.908 1.00 97.56 323 GLU A O 1
ATOM 2390 N N . PRO A 1 324 ? 10.860 4.236 8.251 1.00 97.56 324 PRO A N 1
ATOM 2391 C CA . PRO A 1 324 ? 10.476 2.845 8.132 1.00 97.56 324 PRO A CA 1
ATOM 2392 C C . PRO A 1 324 ? 10.366 2.159 9.490 1.00 97.56 324 PRO A C 1
ATOM 2394 O O . PRO A 1 324 ? 11.093 2.467 10.435 1.00 97.56 324 PRO A O 1
ATOM 2397 N N . ILE A 1 325 ? 9.551 1.109 9.537 1.00 96.38 325 ILE A N 1
ATOM 2398 C CA . ILE A 1 325 ? 9.746 0.038 10.516 1.00 96.38 325 ILE A CA 1
ATOM 2399 C C . ILE A 1 325 ? 10.811 -0.939 10.014 1.00 96.38 325 ILE A C 1
ATOM 2401 O O . ILE A 1 325 ? 10.919 -1.200 8.812 1.00 96.38 325 ILE A O 1
ATOM 2405 N N . LEU A 1 326 ? 11.587 -1.499 10.942 1.00 95.38 326 LEU A N 1
ATOM 2406 C CA . LEU A 1 326 ? 12.530 -2.576 10.654 1.00 95.38 326 LEU A CA 1
ATOM 2407 C C . LEU A 1 326 ? 11.848 -3.914 10.912 1.00 95.38 326 LEU A C 1
ATOM 2409 O O . LEU A 1 326 ? 11.286 -4.134 11.986 1.00 95.38 326 LEU A O 1
ATOM 2413 N N . LEU A 1 327 ? 11.938 -4.814 9.940 1.00 92.69 327 LEU A N 1
ATOM 2414 C CA . LEU A 1 327 ? 11.459 -6.181 10.081 1.00 92.69 327 LEU A CA 1
ATOM 2415 C C . LEU A 1 327 ? 12.638 -7.136 10.310 1.00 92.69 327 LEU A C 1
ATOM 2417 O O . LEU A 1 327 ? 13.751 -6.851 9.859 1.00 92.69 327 LEU A O 1
ATOM 2421 N N . PRO A 1 328 ? 12.426 -8.266 11.009 1.00 87.56 328 PRO A N 1
ATOM 2422 C CA . PRO A 1 328 ? 13.455 -9.288 11.154 1.00 87.56 328 PRO A CA 1
ATOM 2423 C C . PRO A 1 328 ? 13.948 -9.791 9.789 1.00 87.56 328 PRO A C 1
ATOM 2425 O O . PRO A 1 328 ? 13.144 -10.143 8.928 1.00 87.56 328 PRO A O 1
ATOM 2428 N N . SER A 1 329 ? 15.267 -9.857 9.618 1.00 86.56 329 SER A N 1
ATOM 2429 C CA . SER A 1 329 ? 15.941 -10.435 8.451 1.00 86.56 329 SER A CA 1
ATOM 2430 C C . SER A 1 329 ? 17.223 -11.151 8.887 1.00 86.56 329 SER A C 1
ATOM 2432 O O . SER A 1 329 ? 17.764 -10.875 9.962 1.00 86.56 329 SER A O 1
ATOM 2434 N N . SER A 1 330 ? 17.698 -12.098 8.078 1.00 83.19 330 SER A N 1
ATOM 2435 C CA . SER A 1 330 ? 18.949 -12.832 8.308 1.00 83.19 330 SER A CA 1
ATOM 2436 C C . SER A 1 330 ? 20.194 -11.993 8.009 1.00 83.19 330 SER A C 1
ATOM 2438 O O . SER A 1 330 ? 21.255 -12.259 8.571 1.00 83.19 330 SER A O 1
ATOM 2440 N N . GLY A 1 331 ? 20.060 -10.941 7.196 1.00 85.50 331 GLY A N 1
ATOM 2441 C CA . GLY A 1 331 ? 21.108 -9.951 6.956 1.00 85.50 331 GLY A CA 1
ATOM 2442 C C . GLY A 1 331 ? 21.857 -10.119 5.637 1.00 85.50 331 GLY A C 1
ATOM 2443 O O . GLY A 1 331 ? 22.714 -9.290 5.332 1.00 85.50 331 GLY A O 1
ATOM 2444 N N . SER A 1 332 ? 21.551 -11.168 4.871 1.00 85.25 332 SER A N 1
ATOM 2445 C CA . SER A 1 332 ? 22.208 -11.523 3.605 1.00 85.25 332 SER A CA 1
ATOM 2446 C C . SER A 1 332 ? 21.259 -11.546 2.407 1.00 85.25 332 SER A C 1
ATOM 2448 O O . SER A 1 332 ? 21.660 -11.936 1.312 1.00 85.25 332 SER A O 1
ATOM 2450 N N . GLU A 1 333 ? 20.002 -11.152 2.598 1.00 90.19 333 GLU A N 1
ATOM 2451 C CA . GLU A 1 333 ? 19.014 -11.124 1.531 1.00 90.19 333 GLU A CA 1
ATOM 2452 C C . GLU A 1 333 ? 19.294 -10.015 0.515 1.00 90.19 333 GLU A C 1
ATOM 2454 O O . GLU A 1 333 ? 19.817 -8.950 0.851 1.00 90.19 333 GLU A O 1
ATOM 2459 N N . ASP A 1 334 ? 18.898 -10.244 -0.733 1.00 90.56 334 ASP A N 1
ATOM 2460 C CA . ASP A 1 334 ? 19.067 -9.294 -1.834 1.00 90.56 334 ASP A CA 1
ATOM 2461 C C . ASP A 1 334 ? 17.818 -9.129 -2.714 1.00 90.56 334 ASP A C 1
ATOM 2463 O O . ASP A 1 334 ? 17.824 -8.298 -3.626 1.00 90.56 334 ASP A O 1
ATOM 2467 N N . SER A 1 335 ? 16.745 -9.867 -2.414 1.00 93.06 335 SER A N 1
ATOM 2468 C CA . SER A 1 335 ? 15.438 -9.705 -3.039 1.00 93.06 335 SER A CA 1
ATOM 2469 C C . SER A 1 335 ? 14.309 -9.730 -2.015 1.00 93.06 335 SER A C 1
ATOM 2471 O O . SER A 1 335 ? 14.302 -10.552 -1.093 1.00 93.06 335 SER A O 1
ATOM 2473 N N . VAL A 1 336 ? 13.343 -8.830 -2.206 1.00 94.88 336 VAL A N 1
ATOM 2474 C CA . VAL A 1 336 ? 12.094 -8.761 -1.442 1.00 94.88 336 VAL A CA 1
ATOM 2475 C C . VAL A 1 336 ? 10.910 -8.694 -2.401 1.00 94.88 336 VAL A C 1
ATOM 2477 O O . VAL A 1 336 ? 10.997 -8.025 -3.424 1.00 94.88 336 VAL A O 1
ATOM 2480 N N . GLU A 1 337 ? 9.803 -9.356 -2.069 1.00 92.88 337 GLU A N 1
ATOM 2481 C CA . GLU A 1 337 ? 8.553 -9.318 -2.836 1.00 92.88 337 GLU A CA 1
ATOM 2482 C C . GLU A 1 337 ? 7.342 -9.343 -1.894 1.00 92.88 337 GLU A C 1
ATOM 2484 O O . GLU A 1 337 ? 7.378 -9.981 -0.840 1.00 92.88 337 GLU A O 1
ATOM 2489 N N . TRP A 1 338 ? 6.252 -8.669 -2.265 1.00 91.81 338 TRP A N 1
ATOM 2490 C CA . TRP A 1 338 ? 4.988 -8.764 -1.529 1.00 91.81 338 TRP A CA 1
ATOM 2491 C C . TRP A 1 338 ? 4.261 -10.057 -1.916 1.00 91.81 338 TRP A C 1
ATOM 2493 O O . TRP A 1 338 ? 3.870 -10.236 -3.065 1.00 91.81 338 TRP A O 1
ATOM 2503 N N . ALA A 1 339 ? 4.070 -10.955 -0.947 1.00 88.25 339 ALA A N 1
ATOM 2504 C CA . ALA A 1 339 ? 3.309 -12.202 -1.110 1.00 88.25 339 ALA A CA 1
ATOM 2505 C C . ALA A 1 339 ? 1.801 -12.012 -0.863 1.00 88.25 339 ALA A C 1
ATOM 2507 O O . ALA A 1 339 ? 0.997 -12.883 -1.182 1.00 88.25 339 ALA A O 1
ATOM 2508 N N . GLY A 1 340 ? 1.438 -10.881 -0.266 1.00 84.75 340 GLY A N 1
ATOM 2509 C CA . GLY A 1 340 ? 0.090 -10.453 0.075 1.00 84.75 340 GLY A CA 1
ATOM 2510 C C . GLY A 1 340 ? 0.167 -9.064 0.704 1.00 84.75 340 GLY A C 1
ATOM 2511 O O . GLY A 1 340 ? 1.244 -8.463 0.744 1.00 84.75 340 GLY A O 1
ATOM 2512 N N . ASP A 1 341 ? -0.938 -8.550 1.233 1.00 84.75 341 ASP A N 1
ATOM 2513 C CA . ASP A 1 341 ? -0.936 -7.208 1.822 1.00 84.75 341 ASP A CA 1
ATOM 2514 C C . ASP A 1 341 ? -0.229 -7.127 3.181 1.00 84.75 341 ASP A C 1
ATOM 2516 O O . ASP A 1 341 ? 0.162 -6.036 3.595 1.00 84.75 341 ASP A O 1
ATOM 2520 N N . THR A 1 342 ? 0.003 -8.241 3.871 1.00 88.69 342 THR A N 1
ATOM 2521 C CA . THR A 1 342 ? 0.726 -8.260 5.157 1.00 88.69 342 THR A CA 1
ATOM 2522 C C . THR A 1 342 ? 1.897 -9.240 5.185 1.00 88.69 342 THR A C 1
ATOM 2524 O O . THR A 1 342 ? 2.579 -9.368 6.203 1.00 88.69 342 THR A O 1
ATOM 2527 N N . ASN A 1 343 ? 2.207 -9.877 4.050 1.00 90.19 343 ASN A N 1
ATOM 2528 C CA . ASN A 1 343 ? 3.277 -10.863 3.931 1.00 90.19 343 ASN A CA 1
ATOM 2529 C C . ASN A 1 343 ? 4.337 -10.427 2.917 1.00 90.19 343 ASN A C 1
ATOM 2531 O O . ASN A 1 343 ? 4.031 -10.048 1.786 1.00 90.19 343 ASN A O 1
ATOM 2535 N N . LEU A 1 344 ? 5.600 -10.565 3.315 1.00 92.19 344 LEU A N 1
ATOM 2536 C CA . LEU A 1 344 ? 6.767 -10.353 2.468 1.00 92.19 344 LEU A CA 1
ATOM 2537 C C . LEU A 1 344 ? 7.528 -11.667 2.312 1.00 92.19 344 LEU A C 1
ATOM 2539 O O . LEU A 1 344 ? 7.721 -12.401 3.281 1.00 92.19 344 LEU A O 1
ATOM 2543 N N . LEU A 1 345 ? 7.984 -11.935 1.095 1.00 92.25 345 LEU A N 1
ATOM 2544 C CA . LEU A 1 345 ? 8.992 -12.943 0.805 1.00 92.25 345 LEU A CA 1
ATOM 2545 C C . LEU A 1 345 ? 10.338 -12.244 0.709 1.00 92.25 345 LEU A C 1
ATOM 2547 O O . LEU A 1 345 ? 10.461 -11.208 0.060 1.00 92.25 345 LEU A O 1
ATOM 2551 N N . VAL A 1 346 ? 11.344 -12.820 1.354 1.00 92.31 346 VAL A N 1
ATOM 2552 C CA . VAL A 1 346 ? 12.709 -12.302 1.343 1.00 92.31 346 VAL A CA 1
ATOM 2553 C C . VAL A 1 346 ? 13.638 -13.461 1.035 1.00 92.31 346 VAL A C 1
ATOM 2555 O O . VAL A 1 346 ? 13.463 -14.556 1.571 1.00 92.31 346 VAL A O 1
ATOM 2558 N N . SER A 1 347 ? 14.601 -13.247 0.148 1.00 89.50 347 SER A N 1
ATOM 2559 C CA . SER A 1 347 ? 15.538 -14.293 -0.250 1.00 89.50 347 SER A CA 1
ATOM 2560 C C . SER A 1 347 ? 16.926 -13.727 -0.508 1.00 89.50 347 SER A C 1
ATOM 2562 O O . SER A 1 347 ? 17.073 -12.573 -0.907 1.00 89.50 347 SER A O 1
ATOM 2564 N N . ALA A 1 348 ? 17.937 -14.561 -0.275 1.00 81.94 348 ALA A N 1
ATOM 2565 C CA . ALA A 1 348 ? 19.249 -14.392 -0.875 1.00 81.94 348 ALA A CA 1
ATOM 2566 C C . ALA A 1 348 ? 19.207 -15.105 -2.231 1.00 81.94 348 ALA A C 1
ATOM 2568 O O . ALA A 1 348 ? 19.169 -16.336 -2.302 1.00 81.94 348 ALA A O 1
ATOM 2569 N N . TYR A 1 349 ? 19.124 -14.343 -3.309 1.00 59.88 349 TYR A N 1
ATOM 2570 C CA . TYR A 1 349 ? 19.153 -14.848 -4.664 1.00 59.88 349 TYR A CA 1
ATOM 2571 C C . TYR A 1 349 ? 20.563 -15.379 -4.928 1.00 59.88 349 TYR A C 1
ATOM 2573 O O . TYR A 1 349 ? 21.514 -14.635 -5.150 1.00 59.88 349 TYR A O 1
ATOM 2581 N N . ALA A 1 350 ? 20.725 -16.701 -4.915 1.00 42.69 350 ALA A N 1
ATOM 2582 C CA . ALA A 1 350 ? 21.882 -17.304 -5.551 1.00 42.69 350 ALA A CA 1
ATOM 2583 C C . ALA A 1 350 ? 21.694 -17.117 -7.063 1.00 42.69 350 ALA A C 1
ATOM 2585 O O . ALA A 1 350 ? 20.974 -17.892 -7.696 1.00 42.69 350 ALA A O 1
ATOM 2586 N N . GLU A 1 351 ? 22.285 -16.071 -7.653 1.00 43.25 351 GLU A N 1
ATOM 2587 C CA . GLU A 1 351 ? 22.438 -16.010 -9.107 1.00 43.25 351 GLU A CA 1
ATOM 2588 C C . GLU A 1 351 ? 23.195 -17.271 -9.525 1.00 43.25 351 GLU A C 1
ATOM 2590 O O . GLU A 1 351 ? 24.406 -17.397 -9.352 1.00 43.25 351 GLU A O 1
ATOM 2595 N N . THR A 1 352 ? 22.458 -18.260 -10.027 1.00 33.97 352 THR A N 1
ATOM 2596 C CA . THR A 1 352 ? 23.078 -19.418 -10.648 1.00 33.97 352 THR A CA 1
ATOM 2597 C C . THR A 1 352 ? 23.591 -18.911 -11.982 1.00 33.97 352 THR A C 1
ATOM 2599 O O . THR A 1 352 ? 22.832 -18.815 -12.942 1.00 33.97 352 THR A O 1
ATOM 2602 N N . SER A 1 353 ? 24.859 -18.505 -12.021 1.00 30.73 353 SER A N 1
ATOM 2603 C CA . SER A 1 353 ? 25.563 -18.251 -13.270 1.00 30.73 353 SER A CA 1
ATOM 2604 C C . SER A 1 353 ? 25.470 -19.522 -14.117 1.00 30.73 353 SER A C 1
ATOM 2606 O O . SER A 1 353 ? 26.062 -20.545 -13.765 1.00 30.73 353 SER A O 1
ATOM 2608 N N . ARG A 1 354 ? 24.690 -19.485 -15.195 1.00 30.06 354 ARG A N 1
ATOM 2609 C CA . ARG A 1 354 ? 24.784 -20.439 -16.297 1.00 30.06 354 ARG A CA 1
ATOM 2610 C C . ARG A 1 354 ? 24.644 -19.710 -17.611 1.00 30.06 354 ARG A C 1
ATOM 2612 O O . ARG A 1 354 ? 23.692 -18.908 -17.721 1.00 30.06 354 ARG A O 1
#